Protein 4ACV (pdb70)

Nearest PDB structures (foldseek):
  4acv-assembly1_A  TM=1.008E+00  e=2.906E-24  Listeria monocytogenes 10403S
  4acv-assembly1_B  TM=9.984E-01  e=6.615E-21  Listeria monocytogenes 10403S
  4lml-assembly1_C  TM=4.638E-01  e=3.403E-01  Gloeobacter violaceus
  5nkj-assembly1_A  TM=3.886E-01  e=3.826E-01  Gloeobacter violaceus PCC 7421
  4ire-assembly1_C  TM=3.703E-01  e=4.057E-01  Gloeobacter violaceus PCC 7421

Solvent-accessible surface area: 12136 Å² total; per-residue (Å²): 90,5,14,4,0,2,69,0,1,48,14,0,67,74,18,0,56,89,87,12,68,48,121,0,43,1,16,32,22,99,96,24,148,137,61,46,14,7,0,40,3,55,39,1,56,29,96,174,33,3,75,0,59,1,0,4,5,22,12,23,98,71,141,44,142,78,17,38,97,90,5,18,66,18,0,94,144,15,15,154,18,48,105,27,33,144,40,92,28,29,96,88,47,61,97,90,72,114,79,82,40,90,117,1,41,25,8,40,18,3,1,14,0,16,4,21,54,141,137,189,74,56,13,63,93,101,133,0,7,66,11,1,91,62,19,0,43,141,91,13,69,48,123,2,43,29,95,71,60,115,98,41,104,58,70,48,16,4,1,46,41,91,56,58,94,134,55,100,29,170,119,26,143,17,13,55,2,58,1,0,5,6,22,12,22,106,125,86,41,42,80,19,6,41,79,7,4,67,22,0,35,141,16,14,147,26,45,173,63,39,57,48,88,32,23,50,1,28,31,82,0,43,3,36,107,74,82,119,10,24,16,3,37,8,5,1,8,0,1,5,28,56

Radius of gyration: 19.27 Å; Cα contacts (8 Å, |Δi|>4): 526; chains: 2; bounding box: 36×62×37 Å

Structure (mmCIF, N/CA/C/O backbone):
data_4ACV
#
_entry.id   4ACV
#
_cell.length_a   122.456
_cell.length_b   122.456
_cell.length_c   122.456
_cell.angle_alpha   90.00
_cell.angle_beta   90.00
_cell.angle_gamma   90.00
#
_symmetry.space_group_name_H-M   'I 2 3'
#
loop_
_entity.id
_entity.type
_entity.pdbx_description
1 polymer 'PROPHAGE LAMBDALM01, ANTIGEN B'
2 polymer 'PROPHAGE LAMBDALM01, ANTIGEN B'
3 water water
#
loop_
_atom_site.group_PDB
_atom_site.id
_atom_site.type_symbol
_atom_site.label_atom_id
_atom_site.label_alt_id
_atom_site.label_comp_id
_atom_site.label_asym_id
_atom_site.label_entity_id
_atom_site.label_seq_id
_atom_site.pdbx_PDB_ins_code
_atom_site.Cartn_x
_atom_site.Cartn_y
_atom_site.Cartn_z
_atom_site.occupancy
_atom_site.B_iso_or_equiv
_atom_site.auth_seq_id
_atom_site.auth_comp_id
_atom_site.auth_asym_id
_atom_site.auth_atom_id
_atom_site.pdbx_PDB_model_num
ATOM 1 N N . LYS A 1 2 ? 54.912 30.363 11.325 1.00 35.51 2 LYS A N 1
ATOM 2 C CA . LYS A 1 2 ? 55.139 30.923 12.651 1.00 39.22 2 LYS A CA 1
ATOM 3 C C . LYS A 1 2 ? 54.237 32.116 12.949 1.00 36.15 2 LYS A C 1
ATOM 4 O O . LYS A 1 2 ? 53.586 32.676 12.067 1.00 37.75 2 LYS A O 1
ATOM 6 N N . SER A 1 3 ? 54.220 32.501 14.213 1.00 24.22 3 SER A N 1
ATOM 7 C CA . SER A 1 3 ? 53.434 33.635 14.660 1.00 25.46 3 SER A CA 1
ATOM 8 C C . SER A 1 3 ? 54.323 34.845 14.879 1.00 23.95 3 SER A C 1
ATOM 9 O O . SER A 1 3 ? 55.392 34.736 15.479 1.00 25.98 3 SER A O 1
ATOM 12 N N . LEU A 1 4 ? 53.867 35.990 14.385 1.00 26.91 4 LEU A N 1
ATOM 13 C CA . LEU A 1 4 ? 54.578 37.259 14.505 1.00 27.38 4 LEU A CA 1
ATOM 14 C C . LEU A 1 4 ? 54.697 37.714 15.970 1.00 31.79 4 LEU A C 1
ATOM 15 O O . LEU A 1 4 ? 53.723 37.691 16.733 1.00 30.26 4 LEU A O 1
ATOM 20 N N . SER A 1 5 ? 55.906 38.096 16.365 1.00 32.56 5 SER A N 1
ATOM 21 C CA . SER A 1 5 ? 56.153 38.657 17.688 1.00 25.22 5 SER A CA 1
ATOM 22 C C . SER A 1 5 ? 55.365 39.963 17.881 1.00 23.72 5 SER A C 1
ATOM 23 O O . SER A 1 5 ? 55.289 40.789 16.979 1.00 26.55 5 SER A O 1
ATOM 26 N N . PHE A 1 6 ? 54.774 40.154 19.055 1.00 27.92 6 PHE A N 1
ATOM 27 C CA . PHE A 1 6 ? 54.018 41.378 19.326 1.00 28.09 6 PHE A CA 1
ATOM 28 C C . PHE A 1 6 ? 54.843 42.619 18.962 1.00 30.98 6 PHE A C 1
ATOM 29 O O . PHE A 1 6 ? 54.329 43.602 18.427 1.00 28.54 6 PHE A O 1
ATOM 37 N N . MET A 1 7 ? 56.136 42.555 19.242 1.00 31.13 7 MET A N 1
ATOM 38 C CA . MET A 1 7 ? 57.016 43.681 18.985 1.00 31.84 7 MET A CA 1
ATOM 39 C C . MET A 1 7 ? 57.074 44.036 17.498 1.00 30.00 7 MET A C 1
ATOM 40 O O . MET A 1 7 ? 57.111 45.204 17.124 1.00 22.32 7 MET A O 1
ATOM 45 N N . ARG A 1 8 ? 57.076 43.016 16.651 1.00 34.28 8 ARG A N 1
ATOM 46 C CA . ARG A 1 8 ? 56.989 43.228 15.218 1.00 33.74 8 ARG A CA 1
ATOM 47 C C . ARG A 1 8 ? 55.696 43.980 14.856 1.00 37.50 8 ARG A C 1
ATOM 48 O O . ARG A 1 8 ? 55.704 44.902 14.034 1.00 41.06 8 ARG A O 1
ATOM 56 N N . VAL A 1 9 ? 54.590 43.594 15.486 1.00 26.91 9 VAL A N 1
ATOM 57 C CA . VAL A 1 9 ? 53.319 44.281 15.287 1.00 25.28 9 VAL A CA 1
ATOM 58 C C . VAL A 1 9 ? 53.373 45.727 15.767 1.00 21.24 9 VAL A C 1
ATOM 59 O O . VAL A 1 9 ? 52.911 46.630 15.069 1.00 19.96 9 VAL A O 1
ATOM 63 N N . LEU A 1 10 ? 53.926 45.941 16.959 1.00 21.28 10 LEU A N 1
ATOM 64 C CA . LEU A 1 10 ? 54.159 47.296 17.462 1.00 24.93 10 LEU A CA 1
ATOM 65 C C . LEU A 1 10 ? 54.932 48.127 16.435 1.00 23.57 10 LEU A C 1
ATOM 66 O O . LEU A 1 10 ? 54.550 49.245 16.116 1.00 24.97 10 LEU A O 1
ATOM 71 N N . GLU A 1 11 ? 56.006 47.564 15.896 1.00 25.91 11 GLU A N 1
ATOM 72 C CA . GLU A 1 11 ? 56.852 48.287 14.952 1.00 30.60 11 GLU A CA 1
ATOM 73 C C . GLU A 1 11 ? 56.097 48.682 13.673 1.00 28.67 11 GLU A C 1
ATOM 74 O O . GLU A 1 11 ? 56.226 49.799 13.177 1.00 29.26 11 GLU A O 1
ATOM 80 N N . ALA A 1 12 ? 55.302 47.754 13.157 1.00 29.47 12 ALA A N 1
ATOM 81 C CA . ALA A 1 12 ? 54.482 47.992 11.978 1.00 24.63 12 ALA A CA 1
ATOM 82 C C . ALA A 1 12 ? 53.446 49.112 12.203 1.00 29.02 12 ALA A C 1
ATOM 83 O O . ALA A 1 12 ? 53.201 49.925 11.318 1.00 35.91 12 ALA A O 1
ATOM 85 N N . VAL A 1 13 ? 52.847 49.168 13.387 1.00 27.59 13 VAL A N 1
ATOM 86 C CA . VAL A 1 13 ? 51.919 50.255 13.693 1.00 26.58 13 VAL A CA 1
ATOM 87 C C . VAL A 1 13 ? 52.641 51.599 13.787 1.00 30.41 13 VAL A C 1
ATOM 88 O O . VAL A 1 13 ? 52.185 52.598 13.225 1.00 30.83 13 VAL A O 1
ATOM 92 N N . ARG A 1 14 ? 53.777 51.612 14.481 1.00 30.57 14 ARG A N 1
ATOM 93 C CA . ARG A 1 14 ? 54.587 52.820 14.616 1.00 28.84 14 ARG A CA 1
ATOM 94 C C . ARG A 1 14 ? 55.023 53.358 13.257 1.00 35.10 14 ARG A C 1
ATOM 95 O O . ARG A 1 14 ? 54.913 54.554 12.993 1.00 34.87 14 ARG A O 1
ATOM 103 N N . THR A 1 15 ? 55.511 52.463 12.402 1.00 39.73 15 THR A N 1
ATOM 104 C CA . THR A 1 15 ? 55.933 52.817 11.050 1.00 33.57 15 THR A CA 1
ATOM 105 C C . THR A 1 15 ? 54.771 53.364 10.227 1.00 35.47 15 THR A C 1
ATOM 106 O O . THR A 1 15 ? 54.926 54.352 9.506 1.00 38.49 15 THR A O 1
ATOM 110 N N . MET A 1 16 ? 53.607 52.727 10.340 1.00 31.31 16 MET A N 1
ATOM 111 C CA . MET A 1 16 ? 52.404 53.241 9.690 1.00 29.99 16 MET A CA 1
ATOM 112 C C . MET A 1 16 ? 52.035 54.640 10.200 1.00 35.61 16 MET A C 1
ATOM 113 O O . MET A 1 16 ? 51.765 55.545 9.412 1.00 39.68 16 MET A O 1
ATOM 118 N N . LEU A 1 17 ? 52.022 54.819 11.517 1.00 38.43 17 LEU A N 1
ATOM 119 C CA . LEU A 1 17 ? 51.657 56.114 12.076 1.00 37.71 17 LEU A CA 1
ATOM 120 C C . LEU A 1 17 ? 52.645 57.173 11.615 1.00 43.24 17 LEU A C 1
ATOM 121 O O . LEU A 1 17 ? 52.259 58.298 11.294 1.00 46.21 17 LEU A O 1
ATOM 126 N N . GLN A 1 18 ? 53.917 56.801 11.555 1.00 46.95 18 GLN A N 1
ATOM 127 C CA . GLN A 1 18 ? 54.954 57.754 11.192 1.00 52.00 18 GLN A CA 1
ATOM 128 C C . GLN A 1 18 ? 54.951 58.039 9.705 1.00 51.33 18 GLN A C 1
ATOM 129 O O . GLN A 1 18 ? 55.024 59.191 9.294 1.00 53.43 18 GLN A O 1
ATOM 135 N N . GLU A 1 19 ? 54.838 56.999 8.894 1.00 42.21 19 GLU A N 1
ATOM 136 C CA . GLU A 1 19 ? 54.943 57.189 7.454 1.00 40.33 19 GLU A CA 1
ATOM 137 C C . GLU A 1 19 ? 53.631 57.616 6.812 1.00 46.66 19 GLU A C 1
ATOM 138 O O . GLU A 1 19 ? 53.630 58.252 5.762 1.00 56.61 19 GLU A O 1
ATOM 140 N N . LYS A 1 20 ? 52.511 57.279 7.436 1.00 54.05 20 LYS A N 1
ATOM 141 C CA . LYS A 1 20 ? 51.221 57.552 6.822 1.00 51.44 20 LYS A CA 1
ATOM 142 C C . LYS A 1 20 ? 50.571 58.755 7.475 1.00 57.12 20 LYS A C 1
ATOM 143 O O . LYS A 1 20 ? 49.788 59.459 6.847 1.00 66.44 20 LYS A O 1
ATOM 146 N N . GLY A 1 21 ? 50.905 58.999 8.736 1.00 59.39 21 GLY A N 1
ATOM 147 C CA . GLY A 1 21 ? 50.286 60.077 9.484 1.00 55.75 21 GLY A CA 1
ATOM 148 C C . GLY A 1 21 ? 51.250 61.175 9.887 1.00 56.25 21 GLY A C 1
ATOM 149 O O . GLY A 1 21 ? 50.838 62.215 10.401 1.00 62.90 21 GLY A O 1
ATOM 150 N N . GLY A 1 22 ? 52.538 60.942 9.655 1.00 45.59 22 GLY A N 1
ATOM 151 C CA . GLY A 1 22 ? 53.571 61.880 10.055 1.00 42.81 22 GLY A CA 1
ATOM 152 C C . GLY A 1 22 ? 53.711 62.043 11.560 1.00 49.73 22 GLY A C 1
ATOM 153 O O . GLY A 1 22 ? 54.293 63.021 12.033 1.00 53.25 22 GLY A O 1
ATOM 154 N N . LEU A 1 23 ? 53.181 61.085 12.317 1.00 49.10 23 LEU A N 1
ATOM 155 C CA . LEU A 1 23 ? 53.221 61.149 13.776 1.00 49.74 23 LEU A CA 1
ATOM 156 C C . LEU A 1 23 ? 54.455 60.457 14.345 1.00 52.71 23 LEU A C 1
ATOM 157 O O . LEU A 1 23 ? 54.993 59.529 13.749 1.00 45.61 23 LEU A O 1
ATOM 162 N N . ASP A 1 24 ? 54.878 60.910 15.519 1.00 62.89 24 ASP A N 1
ATOM 163 C CA . ASP A 1 24 ? 56.057 60.374 16.180 1.00 59.96 24 ASP A CA 1
ATOM 164 C C . ASP A 1 24 ? 55.622 59.543 17.380 1.00 51.30 24 ASP A C 1
ATOM 165 O O . ASP A 1 24 ? 55.364 60.090 18.456 1.00 55.23 24 ASP A O 1
ATOM 170 N N . VAL A 1 25 ? 55.533 58.228 17.194 1.00 37.15 25 VAL A N 1
ATOM 171 C CA . VAL A 1 25 ? 54.954 57.353 18.214 1.00 33.76 25 VAL A CA 1
ATOM 172 C C . VAL A 1 25 ? 55.997 56.387 18.753 1.00 34.65 25 VAL A C 1
ATOM 173 O O . VAL A 1 25 ? 56.779 55.823 17.996 1.00 42.23 25 VAL A O 1
ATOM 177 N N . SER A 1 26 ? 56.009 56.214 20.069 1.00 27.82 26 SER A N 1
ATOM 178 C CA . SER A 1 26 ? 56.953 55.316 20.723 1.00 29.24 26 SER A CA 1
ATOM 179 C C . SER A 1 26 ? 56.255 53.992 21.026 1.00 27.82 26 SER A C 1
ATOM 180 O O . SER A 1 26 ? 55.071 53.974 21.362 1.00 28.08 26 SER A O 1
ATOM 183 N N . ILE A 1 27 ? 56.974 52.882 20.903 1.00 23.48 27 ILE A N 1
ATOM 184 C CA . ILE A 1 27 ? 56.360 51.569 21.117 1.00 25.87 27 ILE A CA 1
ATOM 185 C C . ILE A 1 27 ? 56.592 51.034 22.535 1.00 24.41 27 ILE A C 1
ATOM 186 O O . ILE A 1 27 ? 56.205 49.914 22.857 1.00 26.11 27 ILE A O 1
ATOM 191 N N . VAL A 1 28 ? 57.223 51.851 23.371 1.00 24.46 28 VAL A N 1
ATOM 192 C CA . VAL A 1 28 ? 57.523 51.484 24.746 1.00 24.95 28 VAL A CA 1
ATOM 193 C C . VAL A 1 28 ? 56.585 52.197 25.728 1.00 28.97 28 VAL A C 1
ATOM 194 O O . VAL A 1 28 ? 56.482 53.419 25.750 1.00 36.10 28 VAL A O 1
ATOM 198 N N . MET A 1 29 ? 55.892 51.412 26.531 1.00 27.13 29 MET A N 1
ATOM 199 C CA . MET A 1 29 ? 55.010 51.940 27.540 1.00 24.29 29 MET A CA 1
ATOM 200 C C . MET A 1 29 ? 55.826 52.494 28.710 1.00 34.29 29 MET A C 1
ATOM 201 O O . MET A 1 29 ? 56.771 51.858 29.180 1.00 33.62 29 MET A O 1
ATOM 206 N N . ARG A 1 30 ? 55.461 53.688 29.164 1.00 38.07 30 ARG A N 1
ATOM 207 C CA . ARG A 1 30 ? 56.091 54.305 30.326 1.00 41.65 30 ARG A CA 1
ATOM 208 C C . ARG A 1 30 ? 54.985 54.740 31.276 1.00 39.52 30 ARG A C 1
ATOM 209 O O . ARG A 1 30 ? 53.915 55.153 30.836 1.00 35.67 30 ARG A O 1
ATOM 211 N N . ASN A 1 31 ? 55.234 54.622 32.575 1.00 52.64 31 ASN A N 1
ATOM 212 C CA . ASN A 1 31 ? 54.235 54.967 33.579 1.00 59.95 31 ASN A CA 1
ATOM 213 C C . ASN A 1 31 ? 54.126 56.473 33.793 1.00 61.59 31 ASN A C 1
ATOM 214 O O . ASN A 1 31 ? 53.057 57.051 33.609 1.00 68.08 31 ASN A O 1
ATOM 216 N N . GLN A 1 32 ? 55.234 57.099 34.181 1.00 52.61 32 GLN A N 1
ATOM 217 C CA . GLN A 1 32 ? 55.263 58.541 34.431 1.00 51.89 32 GLN A CA 1
ATOM 218 C C . GLN A 1 32 ? 55.466 59.303 33.130 1.00 59.05 32 GLN A C 1
ATOM 219 O O . GLN A 1 32 ? 56.453 59.090 32.430 1.00 69.97 32 GLN A O 1
ATOM 221 N N . VAL A 1 33 ? 54.530 60.188 32.805 1.00 47.52 33 VAL A N 1
ATOM 222 C CA . VAL A 1 33 ? 54.617 60.991 31.587 1.00 45.60 33 VAL A CA 1
ATOM 223 C C . VAL A 1 33 ? 54.433 62.471 31.921 1.00 48.64 33 VAL A C 1
ATOM 224 O O . VAL A 1 33 ? 53.501 62.839 32.647 1.00 48.63 33 VAL A O 1
ATOM 228 N N . GLU A 1 34 ? 55.314 63.317 31.389 1.00 52.24 34 GLU A N 1
ATOM 229 C CA . GLU A 1 34 ? 55.325 64.734 31.755 1.00 60.37 34 GLU A CA 1
ATOM 230 C C . GLU A 1 34 ? 55.104 65.703 30.595 1.00 59.06 34 GLU A C 1
ATOM 231 O O . GLU A 1 34 ? 54.604 66.811 30.786 1.00 60.58 34 GLU A O 1
ATOM 237 N N . MET A 1 35 ? 55.489 65.291 29.397 1.00 51.14 35 MET A N 1
ATOM 238 C CA . MET A 1 35 ? 55.310 66.136 28.225 1.00 46.23 35 MET A CA 1
ATOM 239 C C . MET A 1 35 ? 54.415 65.420 27.221 1.00 36.82 35 MET A C 1
ATOM 240 O O . MET A 1 35 ? 54.310 64.188 27.252 1.00 31.56 35 MET A O 1
ATOM 245 N N . PRO A 1 36 ? 53.743 66.184 26.341 1.00 37.54 36 PRO A N 1
ATOM 246 C CA . PRO A 1 36 ? 52.944 65.541 25.297 1.00 42.63 36 PRO A CA 1
ATOM 247 C C . PRO A 1 36 ? 53.683 64.391 24.598 1.00 44.65 36 PRO A C 1
ATOM 248 O O . PRO A 1 36 ? 54.894 64.450 24.395 1.00 43.79 36 PRO A O 1
ATOM 252 N N . THR A 1 37 ? 52.938 63.344 24.258 1.00 43.62 37 THR A N 1
ATOM 253 C CA . THR A 1 37 ? 53.513 62.159 23.649 1.00 44.97 37 THR A CA 1
ATOM 254 C C . THR A 1 37 ? 52.442 61.144 23.238 1.00 42.65 37 THR A C 1
ATOM 255 O O . THR A 1 37 ? 51.303 61.166 23.714 1.00 39.82 37 THR A O 1
ATOM 259 N N . THR A 1 38 ? 52.834 60.256 22.336 1.00 38.65 38 THR A N 1
ATOM 260 C CA . THR A 1 38 ? 51.996 59.152 21.915 1.00 35.81 38 THR A CA 1
ATOM 261 C C . THR A 1 38 ? 52.810 57.856 22.007 1.00 38.22 38 THR A C 1
ATOM 262 O O . THR A 1 38 ? 53.880 57.727 21.392 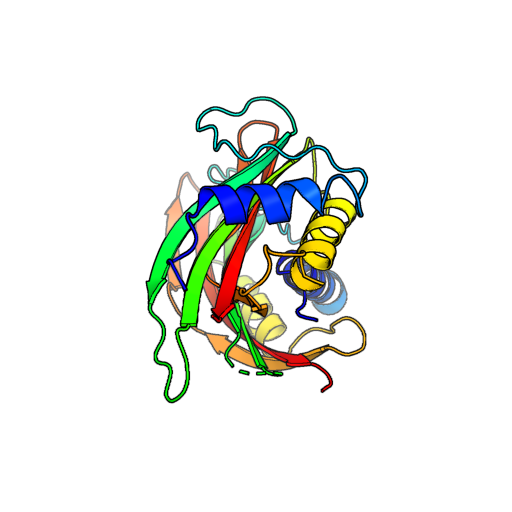1.00 37.16 38 THR A O 1
ATOM 266 N N . MET A 1 39 ? 52.315 56.921 22.810 1.00 32.51 39 MET A N 1
ATOM 267 C CA . MET A 1 39 ? 52.948 55.621 22.962 1.00 31.05 39 MET A CA 1
ATOM 268 C C . MET A 1 39 ? 51.942 54.528 22.654 1.00 31.45 39 MET A C 1
ATOM 269 O O . MET A 1 39 ? 50.736 54.697 22.852 1.00 28.44 39 MET A O 1
ATOM 274 N N . ILE A 1 40 ? 52.458 53.402 22.180 1.00 27.83 40 ILE A N 1
ATOM 275 C CA . ILE A 1 40 ? 51.656 52.218 22.005 1.00 31.24 40 ILE A CA 1
ATOM 276 C C . ILE A 1 40 ? 51.935 51.249 23.152 1.00 27.73 40 ILE A C 1
ATOM 277 O O . ILE A 1 40 ? 53.088 50.997 23.505 1.00 26.69 40 ILE A O 1
ATOM 282 N N . GLU A 1 41 ? 50.877 50.719 23.747 1.00 25.26 41 GLU A N 1
ATOM 283 C CA . GLU A 1 41 ? 51.052 49.742 24.802 1.00 22.13 41 GLU A CA 1
ATOM 284 C C . GLU A 1 41 ? 50.462 48.392 24.414 1.00 25.50 41 GLU A C 1
ATOM 285 O O . GLU A 1 41 ? 49.244 48.235 24.315 1.00 28.40 41 GLU A O 1
ATOM 291 N N . MET A 1 42 ? 51.331 47.417 24.191 1.00 19.09 42 MET A N 1
ATOM 292 C CA . MET A 1 42 ? 50.873 46.082 23.853 1.00 19.61 42 MET A CA 1
ATOM 293 C C . MET A 1 42 ? 50.277 45.492 25.123 1.00 21.36 42 MET A C 1
ATOM 294 O O . MET A 1 42 ? 50.765 45.748 26.224 1.00 24.18 42 MET A O 1
ATOM 299 N N . ILE A 1 43 ? 49.200 44.733 24.977 1.00 23.11 43 ILE A N 1
ATOM 300 C CA . ILE A 1 43 ? 48.510 44.185 26.140 1.00 21.01 43 ILE A CA 1
ATOM 301 C C . ILE A 1 43 ? 48.536 42.647 26.165 1.00 26.53 43 ILE A C 1
ATOM 302 O O . ILE A 1 43 ? 49.053 42.043 27.108 1.00 31.67 43 ILE A O 1
ATOM 307 N N . ASP A 1 44 ? 47.976 42.018 25.135 1.00 14.50 44 ASP A N 1
ATOM 308 C CA . ASP A 1 44 ? 47.996 40.560 25.055 1.00 16.11 44 ASP A CA 1
ATOM 309 C C . ASP A 1 44 ? 47.791 40.008 23.641 1.00 20.56 44 ASP A C 1
ATOM 310 O O . ASP A 1 44 ? 47.544 40.752 22.694 1.00 24.41 44 ASP A O 1
ATOM 315 N N . GLN A 1 45 ? 47.917 38.693 23.512 1.00 25.71 45 GLN A N 1
ATOM 316 C CA . GLN A 1 45 ? 47.885 38.035 22.218 1.00 22.00 45 GLN A CA 1
ATOM 317 C C . GLN A 1 45 ? 47.260 36.663 22.395 1.00 21.73 45 GLN A C 1
ATOM 318 O O . GLN A 1 45 ? 47.464 36.012 23.411 1.00 25.40 45 GLN A O 1
ATOM 324 N N . GLU A 1 46 ? 46.490 36.232 21.404 1.00 19.91 46 GLU A N 1
ATOM 325 C CA . GLU A 1 46 ? 45.846 34.926 21.451 1.00 25.01 46 GLU A CA 1
ATOM 326 C C . GLU A 1 46 ? 45.754 34.336 20.049 1.00 29.62 46 GLU A C 1
ATOM 327 O O . GLU A 1 46 ? 45.269 34.984 19.132 1.00 32.77 46 GLU A O 1
ATOM 330 N N . GLU A 1 47 ? 46.246 33.114 19.884 1.00 34.98 47 GLU A N 1
ATOM 331 C CA . GLU A 1 47 ? 46.157 32.411 18.605 1.00 40.47 47 GLU A CA 1
ATOM 332 C C . GLU A 1 47 ? 44.863 31.620 18.572 1.00 44.18 47 GLU A C 1
ATOM 333 O O . GLU A 1 47 ? 44.657 30.730 19.392 1.00 49.42 47 GLU A O 1
ATOM 339 N N . GLU A 1 48 ? 43.994 31.965 17.625 1.00 59.13 48 GLU A N 1
ATOM 340 C CA . GLU A 1 48 ? 42.646 31.417 17.555 1.00 63.33 48 GLU A CA 1
ATOM 341 C C . GLU A 1 48 ? 42.628 30.104 16.776 1.00 61.60 48 GLU A C 1
ATOM 342 O O . GLU A 1 48 ? 43.516 29.838 15.966 1.00 60.61 48 GLU A O 1
ATOM 344 N N . TRP A 1 54 ? 45.864 29.458 11.869 1.00 40.04 54 TRP A N 1
ATOM 345 C CA . TRP A 1 54 ? 46.442 30.502 11.019 1.00 44.10 54 TRP A CA 1
ATOM 346 C C . TRP A 1 54 ? 45.931 31.910 11.362 1.00 41.72 54 TRP A C 1
ATOM 347 O O . TRP A 1 54 ? 46.273 32.880 10.685 1.00 42.18 54 TRP A O 1
ATOM 358 N N . LYS A 1 55 ? 45.115 32.019 12.408 1.00 41.72 55 LYS A N 1
ATOM 359 C CA . LYS A 1 55 ? 44.500 33.296 12.770 1.00 40.83 55 LYS A CA 1
ATOM 360 C C . LYS A 1 55 ? 44.869 33.726 14.190 1.00 47.05 55 LYS A C 1
ATOM 361 O O . LYS A 1 55 ? 44.880 32.903 15.106 1.00 48.94 55 LYS A O 1
ATOM 363 N N . GLU A 1 56 ? 45.173 35.013 14.366 1.00 42.49 56 GLU A N 1
ATOM 364 C CA . GLU A 1 56 ? 45.602 35.535 15.664 1.00 38.26 56 GLU A CA 1
ATOM 365 C C . GLU A 1 56 ? 45.041 36.913 16.002 1.00 30.05 56 GLU A C 1
ATOM 366 O O . GLU A 1 56 ? 44.775 37.730 15.122 1.00 25.63 56 GLU A O 1
ATOM 372 N N . LYS A 1 57 ? 44.927 37.175 17.298 1.00 21.08 57 LYS A N 1
ATOM 373 C CA . LYS A 1 57 ? 44.459 38.458 17.789 1.00 23.72 57 LYS A CA 1
ATOM 374 C C . LYS A 1 57 ? 45.511 39.100 18.679 1.00 22.70 57 LYS A C 1
ATOM 375 O O . LYS A 1 57 ? 46.075 38.455 19.569 1.00 28.54 57 LYS A O 1
ATOM 381 N N . TYR A 1 58 ? 45.805 40.364 18.396 1.00 16.40 58 TYR A N 1
ATOM 382 C CA . TYR A 1 58 ? 46.682 41.155 19.245 1.00 21.99 58 TYR A CA 1
ATOM 383 C C . TYR A 1 58 ? 45.858 42.294 19.789 1.00 20.99 58 TYR A C 1
ATOM 384 O O . TYR A 1 58 ? 45.052 42.881 19.067 1.00 23.22 58 TYR A O 1
ATOM 393 N N . ARG A 1 59 ? 46.055 42.599 21.063 1.00 17.24 59 ARG A N 1
ATOM 394 C CA . ARG A 1 59 ? 45.395 43.744 21.669 1.00 21.92 59 ARG A CA 1
ATOM 395 C C . ARG A 1 59 ? 46.418 44.718 22.215 1.00 22.23 59 ARG A C 1
ATOM 396 O O . ARG A 1 59 ? 47.359 44.329 22.896 1.00 22.10 59 ARG A O 1
ATOM 404 N N . PHE A 1 60 ? 46.217 45.991 21.903 1.00 17.55 60 PHE A N 1
ATOM 405 C CA . PHE A 1 60 ? 47.119 47.039 22.339 1.00 17.54 60 PHE A CA 1
ATOM 406 C C . PHE A 1 60 ? 46.338 48.336 22.490 1.00 21.59 60 PHE A C 1
ATOM 407 O O . PHE A 1 60 ? 45.262 48.516 21.908 1.00 23.51 60 PHE A O 1
ATOM 415 N N . ALA A 1 61 ? 46.882 49.249 23.271 1.00 20.60 61 ALA A N 1
ATOM 416 C CA . ALA A 1 61 ? 46.237 50.537 23.436 1.00 24.68 61 ALA A CA 1
ATOM 417 C C . ALA A 1 61 ? 47.143 51.654 22.934 1.00 28.45 61 ALA A C 1
ATOM 418 O O . ALA A 1 61 ? 48.367 51.557 22.994 1.00 24.27 61 ALA A O 1
ATOM 420 N N . ILE A 1 62 ? 46.526 52.706 22.419 1.00 25.16 62 ILE A N 1
ATOM 421 C CA . ILE A 1 62 ? 47.254 53.906 22.085 1.00 28.78 62 ILE A CA 1
ATOM 422 C C . ILE A 1 62 ? 47.063 54.929 23.201 1.00 30.69 62 ILE A C 1
ATOM 423 O O . ILE A 1 62 ? 45.937 55.253 23.580 1.00 33.25 62 ILE A O 1
ATOM 428 N N . HIS A 1 63 ? 48.170 55.432 23.730 1.00 28.74 63 HIS A N 1
ATOM 429 C CA . HIS A 1 63 ? 48.117 56.502 24.710 1.00 26.31 63 HIS A CA 1
ATOM 430 C C . HIS A 1 63 ? 48.542 57.825 24.080 1.00 31.09 63 HIS A C 1
ATOM 431 O O . HIS A 1 63 ? 49.637 57.952 23.550 1.00 36.63 63 HIS A O 1
ATOM 438 N N . HIS A 1 64 ? 47.660 58.810 24.157 1.00 33.58 64 HIS A N 1
ATOM 439 C CA . HIS A 1 64 ? 47.876 60.106 23.542 1.00 34.35 64 HIS A CA 1
ATOM 440 C C . HIS A 1 64 ? 47.776 61.145 24.653 1.00 34.64 64 HIS A C 1
ATOM 441 O O . HIS A 1 64 ? 46.704 61.377 25.197 1.00 35.89 64 HIS A O 1
ATOM 448 N N . TYR A 1 65 ? 48.912 61.725 25.024 1.00 29.45 65 TYR A N 1
ATOM 449 C CA . TYR A 1 65 ? 4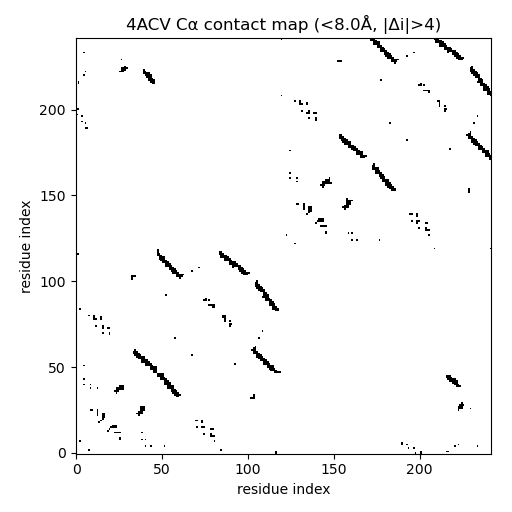8.948 62.761 26.047 1.00 33.64 65 TYR A CA 1
ATOM 450 C C . TYR A 1 65 ? 49.041 64.130 25.375 1.00 41.23 65 TYR A C 1
ATOM 451 O O . TYR A 1 65 ? 49.873 64.345 24.494 1.00 45.63 65 TYR A O 1
ATOM 460 N N . THR A 1 66 ? 48.186 65.058 25.782 1.00 37.44 66 THR A N 1
ATOM 461 C CA . THR A 1 66 ? 48.255 66.410 25.242 1.00 39.01 66 THR A CA 1
ATOM 462 C C . THR A 1 66 ? 47.912 67.393 26.332 1.00 43.20 66 THR A C 1
ATOM 463 O O . THR A 1 66 ? 47.269 67.033 27.308 1.00 42.45 66 THR A O 1
ATOM 467 N N . ASN A 1 67 ? 48.34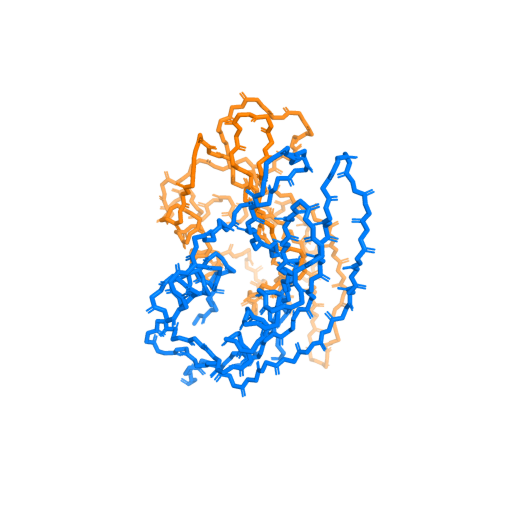2 68.639 26.169 1.00 48.20 67 ASN A N 1
ATOM 468 C CA . ASN A 1 67 ? 48.032 69.654 27.157 1.00 47.59 67 ASN A CA 1
ATOM 469 C C . ASN A 1 67 ? 46.555 70.050 27.148 1.00 51.30 67 ASN A C 1
ATOM 470 O O . ASN A 1 67 ? 45.980 70.369 28.187 1.00 41.49 67 ASN A O 1
ATOM 475 N N . GLU A 1 68 ? 45.938 70.006 25.974 1.00 62.36 68 GLU A N 1
ATOM 476 C CA . GLU A 1 68 ? 44.501 70.227 25.870 1.00 59.23 68 GLU A CA 1
ATOM 477 C C . GLU A 1 68 ? 43.819 69.036 25.180 1.00 51.06 68 GLU A C 1
ATOM 478 O O . GLU A 1 68 ? 44.475 68.230 24.522 1.00 49.94 68 GLU A O 1
ATOM 480 N N . GLN A 1 69 ? 42.506 68.926 25.337 1.00 42.22 69 GLN A N 1
ATOM 481 C CA . GLN A 1 69 ? 41.745 67.880 24.657 1.00 45.15 69 GLN A CA 1
ATOM 482 C C . GLN A 1 69 ? 42.040 67.867 23.157 1.00 48.42 69 GLN A C 1
ATOM 483 O O . GLN A 1 69 ? 41.889 68.889 22.483 1.00 54.01 69 GLN A O 1
ATOM 489 N N . ASP A 1 70 ? 42.453 66.713 22.637 1.00 35.99 70 ASP A N 1
ATOM 490 C CA . ASP A 1 70 ? 42.843 66.610 21.234 1.00 37.93 70 ASP A CA 1
ATOM 491 C C . ASP A 1 70 ? 42.010 65.595 20.429 1.00 42.54 70 ASP A C 1
ATOM 492 O O . ASP A 1 70 ? 42.514 64.550 20.015 1.00 43.52 70 ASP A O 1
ATOM 497 N N . LEU A 1 71 ? 40.742 65.923 20.197 1.00 43.23 71 LEU A N 1
ATOM 498 C CA . LEU A 1 71 ? 39.826 65.046 19.467 1.00 45.01 71 LEU A CA 1
ATOM 499 C C . LEU A 1 71 ? 40.346 64.784 18.068 1.00 51.89 71 LEU A C 1
ATOM 500 O O . LEU A 1 71 ? 40.296 63.659 17.573 1.00 54.65 71 LEU A O 1
ATOM 505 N N . ALA A 1 72 ? 40.850 65.837 17.436 1.00 54.81 72 ALA A N 1
ATOM 506 C CA . ALA A 1 72 ? 41.377 65.736 16.084 1.00 54.94 72 ALA A CA 1
ATOM 507 C C . ALA A 1 72 ? 42.534 64.746 16.014 1.00 50.09 72 ALA A C 1
ATOM 508 O O . ALA A 1 72 ? 42.551 63.863 15.160 1.00 60.20 72 ALA A O 1
ATOM 510 N N . GLY A 1 73 ? 43.495 64.893 16.920 1.00 33.11 73 GLY A N 1
ATOM 511 C CA . GLY A 1 73 ? 44.687 64.059 16.907 1.00 37.03 73 GLY A CA 1
ATOM 512 C C . GLY A 1 73 ? 44.388 62.617 17.263 1.00 38.85 73 GLY A C 1
ATOM 513 O O . GLY A 1 73 ? 44.855 61.692 16.588 1.00 31.57 73 GLY A O 1
ATOM 514 N N . VAL A 1 74 ? 43.600 62.445 18.327 1.00 41.73 74 VAL A N 1
ATOM 515 C CA . VAL A 1 74 ? 43.168 61.137 18.806 1.00 38.98 74 VAL A CA 1
ATOM 516 C C . VAL A 1 74 ? 42.450 60.403 17.694 1.00 43.37 74 VAL A C 1
ATOM 517 O O . VAL A 1 74 ? 42.684 59.218 17.465 1.00 50.54 74 VAL A O 1
ATOM 521 N N . GLU A 1 75 ? 41.595 61.123 16.981 1.00 40.14 75 GLU A N 1
ATOM 522 C CA . GLU A 1 75 ? 40.786 60.498 15.950 1.00 38.26 75 GLU A CA 1
ATOM 523 C C . GLU A 1 75 ? 41.551 60.259 14.646 1.00 41.00 75 GLU A C 1
ATOM 524 O O . GLU A 1 75 ? 41.282 59.286 13.941 1.00 42.17 75 GLU A O 1
ATOM 530 N N . MET A 1 76 ? 42.495 61.140 14.319 1.00 41.68 76 MET A N 1
ATOM 531 C CA . MET A 1 76 ? 43.408 60.864 13.211 1.00 39.62 76 MET A CA 1
ATOM 532 C C . MET A 1 76 ? 44.028 59.491 13.456 1.00 39.16 76 MET A C 1
ATOM 533 O O . MET A 1 76 ? 43.932 58.591 12.620 1.00 39.26 76 MET A O 1
ATOM 538 N N . ILE A 1 77 ? 44.641 59.339 14.626 1.00 37.77 77 ILE A N 1
ATOM 539 C CA . ILE A 1 77 ? 45.256 58.082 15.028 1.00 38.36 77 ILE A CA 1
ATOM 540 C C . ILE A 1 77 ? 44.259 56.927 14.953 1.00 38.85 77 ILE A C 1
ATOM 541 O O . ILE A 1 77 ? 44.552 55.870 14.395 1.00 39.20 77 ILE A O 1
ATOM 546 N N . ASP A 1 78 ? 43.079 57.142 15.523 1.00 35.55 78 ASP A N 1
ATOM 547 C CA . ASP A 1 78 ? 42.055 56.111 15.558 1.00 30.81 78 ASP A CA 1
ATOM 548 C C . ASP A 1 78 ? 41.739 55.669 14.142 1.00 33.42 78 ASP A C 1
ATOM 549 O O . ASP A 1 78 ? 41.644 54.474 13.855 1.00 38.04 78 ASP A O 1
ATOM 554 N N . THR A 1 79 ? 41.584 56.648 13.259 1.00 29.70 79 THR A N 1
ATOM 555 C CA . THR A 1 79 ? 41.250 56.389 11.864 1.00 32.28 79 THR A CA 1
ATOM 556 C C . THR A 1 79 ? 42.409 55.756 11.104 1.00 36.00 79 THR A C 1
ATOM 557 O O . THR A 1 79 ? 42.218 54.835 10.312 1.00 37.20 79 THR A O 1
ATOM 561 N N . LEU A 1 80 ? 43.614 56.251 11.346 1.00 36.99 80 LEU A N 1
ATOM 562 C CA . LEU A 1 80 ? 44.787 55.671 10.713 1.00 39.06 80 LEU A CA 1
ATOM 563 C C . LEU A 1 80 ? 44.865 54.179 11.024 1.00 34.40 80 LEU A C 1
ATOM 564 O O . LEU A 1 80 ? 44.994 53.353 10.128 1.00 31.70 80 LEU A O 1
ATOM 569 N N . ILE A 1 81 ? 44.744 53.840 12.300 1.00 29.21 81 ILE A N 1
ATOM 570 C CA . ILE A 1 81 ? 44.869 52.459 12.719 1.00 33.28 81 ILE A CA 1
ATOM 571 C C . ILE A 1 81 ? 43.781 51.576 12.094 1.00 34.74 81 ILE A C 1
ATOM 572 O O . ILE A 1 81 ? 44.066 50.484 11.596 1.00 36.51 81 ILE A O 1
ATOM 577 N N . GLN A 1 82 ? 42.547 52.069 12.097 1.00 31.43 82 GLN A N 1
ATOM 578 C CA . GLN A 1 82 ? 41.422 51.379 11.466 1.00 37.20 82 GLN A CA 1
ATOM 579 C C . GLN A 1 82 ? 41.579 51.128 9.955 1.00 40.97 82 GLN A C 1
ATOM 580 O O . GLN A 1 82 ? 41.011 50.176 9.418 1.00 41.91 82 GLN A O 1
ATOM 586 N N . MET A 1 83 ? 42.321 51.995 9.270 1.00 31.66 83 MET A N 1
ATOM 587 C CA . MET A 1 83 ? 42.614 51.792 7.858 1.00 33.43 83 MET A CA 1
ATOM 588 C C . MET A 1 83 ? 43.637 50.679 7.610 1.00 32.43 83 MET A C 1
ATOM 589 O O . MET A 1 83 ? 43.713 50.142 6.512 1.00 28.78 83 MET A O 1
ATOM 594 N N . GLY A 1 84 ? 44.417 50.342 8.634 1.00 28.96 84 GLY A N 1
ATOM 595 C CA . GLY A 1 84 ? 45.350 49.244 8.546 1.00 27.37 84 GLY A CA 1
ATOM 596 C C . GLY A 1 84 ? 46.805 49.665 8.560 1.00 35.67 84 GLY A C 1
ATOM 597 O O . GLY A 1 84 ? 47.136 50.842 8.678 1.00 45.53 84 GLY A O 1
ATOM 598 N N . PHE A 1 85 ? 47.676 48.669 8.449 1.00 33.19 85 PHE A N 1
ATOM 599 C CA . PHE A 1 85 ? 49.119 48.856 8.433 1.00 33.31 85 PHE A CA 1
ATOM 600 C C . PHE A 1 85 ? 49.717 47.621 7.790 1.00 35.90 85 PHE A C 1
ATOM 601 O O . PHE A 1 85 ? 49.155 46.527 7.890 1.00 30.43 85 PHE A O 1
ATOM 609 N N . ILE A 1 86 ? 50.843 47.812 7.112 1.00 38.99 86 ILE A N 1
ATOM 610 C CA . ILE A 1 86 ? 51.537 46.736 6.423 1.00 34.83 86 ILE A CA 1
ATOM 611 C C . ILE A 1 86 ? 52.279 45.833 7.399 1.00 29.87 86 ILE A C 1
ATOM 612 O O . ILE A 1 86 ? 52.795 46.288 8.420 1.00 26.96 86 ILE A O 1
ATOM 617 N N . LEU A 1 87 ? 52.341 44.550 7.059 1.00 32.46 87 LEU A N 1
ATOM 618 C CA . LEU A 1 87 ? 53.052 43.565 7.859 1.00 32.83 87 LEU A CA 1
ATOM 619 C C . LEU A 1 87 ? 54.104 42.825 7.033 1.00 27.72 87 LEU A C 1
ATOM 620 O O . LEU A 1 87 ? 54.032 42.803 5.811 1.00 31.96 87 LEU A O 1
ATOM 625 N N . PRO A 1 88 ? 55.084 42.201 7.702 1.00 27.19 88 PRO A N 1
ATOM 626 C CA . PRO A 1 88 ? 56.101 41.427 6.979 1.00 28.42 88 PRO A CA 1
ATOM 627 C C . PRO A 1 88 ? 55.464 40.343 6.104 1.00 38.52 88 PRO A C 1
ATOM 628 O O . PRO A 1 88 ? 54.385 39.839 6.424 1.00 40.33 88 PRO A O 1
ATOM 632 N N . GLU A 1 89 ? 56.126 39.997 5.007 1.00 39.26 89 GLU A N 1
ATOM 633 C CA . GLU A 1 89 ? 55.615 38.995 4.086 1.00 40.60 89 GLU A CA 1
ATOM 634 C C . GLU A 1 89 ? 55.115 37.750 4.817 1.00 38.19 89 GLU A C 1
ATOM 635 O O . GLU A 1 89 ? 55.784 37.223 5.704 1.00 35.60 89 GLU A O 1
ATOM 637 N N . GLY A 1 90 ? 53.930 37.288 4.431 1.00 38.00 90 GLY A N 1
ATOM 638 C CA . GLY A 1 90 ? 53.354 36.074 4.980 1.00 31.78 90 GLY A CA 1
ATOM 639 C C . GLY A 1 90 ? 52.321 36.347 6.055 1.00 30.04 90 GLY A C 1
ATOM 640 O O . GLY A 1 90 ? 51.665 35.426 6.536 1.00 31.74 90 GLY A O 1
ATOM 641 N N . TYR A 1 91 ? 52.188 37.613 6.434 1.00 28.98 91 TYR A N 1
ATOM 642 C CA . TYR A 1 91 ? 51.268 38.014 7.493 1.00 27.34 91 TYR A CA 1
ATOM 643 C C . TYR A 1 91 ? 50.352 39.114 6.985 1.00 27.45 91 TYR A C 1
ATOM 644 O O . TYR A 1 91 ? 50.818 40.101 6.431 1.00 32.92 91 TYR A O 1
ATOM 653 N N . LYS A 1 92 ? 49.048 38.947 7.175 1.00 33.38 92 LYS A N 1
ATOM 654 C CA . LYS A 1 92 ? 48.086 39.952 6.727 1.00 31.80 92 LYS A CA 1
ATOM 655 C C . LYS A 1 92 ? 47.107 40.395 7.811 1.00 31.07 92 LYS A C 1
ATOM 656 O O . LYS A 1 92 ? 46.484 39.576 8.489 1.00 26.78 92 LYS A O 1
ATOM 662 N N . LEU A 1 93 ? 46.975 41.707 7.966 1.00 33.56 93 LEU A N 1
ATOM 663 C CA . LEU A 1 93 ? 45.977 42.260 8.864 1.00 34.30 93 LEU A CA 1
ATOM 664 C C . LEU A 1 93 ? 44.599 42.052 8.239 1.00 34.52 93 LEU A C 1
ATOM 665 O O . LEU A 1 93 ? 44.337 42.468 7.107 1.00 29.59 93 LEU A O 1
ATOM 670 N N . VAL A 1 94 ? 43.725 41.388 8.980 1.00 29.57 94 VAL A N 1
ATOM 671 C CA . VAL A 1 94 ? 42.420 41.002 8.468 1.00 31.60 94 VAL A CA 1
ATOM 672 C C . VAL A 1 94 ? 41.293 41.842 9.080 1.00 33.62 94 VAL A C 1
ATOM 673 O O . VAL A 1 94 ? 40.269 42.078 8.441 1.00 30.41 94 VAL A O 1
ATOM 677 N N . ALA A 1 95 ? 41.482 42.291 10.319 1.00 29.78 95 ALA A N 1
ATOM 678 C CA . ALA A 1 95 ? 40.489 43.140 10.969 1.00 31.33 95 ALA A CA 1
ATOM 679 C C . ALA A 1 95 ? 41.081 44.008 12.065 1.00 32.57 95 ALA A C 1
ATOM 680 O O . ALA A 1 95 ? 42.045 43.636 12.739 1.00 31.72 95 ALA A O 1
ATOM 682 N N . VAL A 1 96 ? 40.486 45.181 12.219 1.00 28.26 96 VAL A N 1
ATOM 683 C CA . VAL A 1 96 ? 40.815 46.080 13.300 1.00 25.61 96 VAL A CA 1
ATOM 684 C C . VAL A 1 96 ? 39.498 46.471 13.943 1.00 30.69 96 VAL A C 1
ATOM 685 O O . VAL A 1 96 ? 38.533 46.782 13.256 1.00 29.67 96 VAL A O 1
ATOM 689 N N . ARG A 1 97 ? 39.441 46.432 15.264 1.00 22.40 97 ARG A N 1
ATOM 690 C CA . ARG A 1 97 ? 38.230 46.816 15.946 1.00 22.07 97 ARG A CA 1
ATOM 691 C C . ARG A 1 97 ? 38.597 47.384 17.307 1.00 29.43 97 ARG A C 1
ATOM 692 O O . ARG A 1 97 ? 39.674 47.095 17.844 1.00 25.63 97 ARG A O 1
ATOM 700 N N . HIS A 1 98 ? 37.723 48.234 17.836 1.00 26.30 98 HIS A N 1
ATOM 701 C CA . HIS A 1 98 ? 37.893 48.718 19.190 1.00 19.93 98 HIS A CA 1
ATOM 702 C C . HIS A 1 98 ? 37.551 47.604 20.151 1.00 23.09 98 HIS A C 1
ATOM 703 O O . HIS A 1 98 ? 36.570 46.895 19.972 1.00 20.74 98 HIS A O 1
ATOM 710 N N . CYS A 1 99 ? 38.363 47.465 21.187 1.00 22.04 99 CYS A N 1
ATOM 711 C CA . CYS A 1 99 ? 38.121 46.447 22.179 1.00 24.19 99 CYS A CA 1
ATOM 712 C C . CYS A 1 99 ? 38.803 46.826 23.501 1.00 26.77 99 CYS A C 1
ATOM 713 O O . CYS A 1 99 ? 39.963 47.228 23.508 1.00 38.11 99 CYS A O 1
ATOM 716 N N . GLY A 1 100 ? 38.085 46.699 24.613 1.00 14.74 100 GLY A N 1
ATOM 717 C CA . GLY A 1 100 ? 38.647 46.983 25.926 1.00 15.63 100 GLY A CA 1
ATOM 718 C C . GLY A 1 100 ? 38.528 48.428 26.417 1.00 21.09 100 GLY A C 1
ATOM 719 O O . GLY A 1 100 ? 37.636 49.174 25.995 1.00 18.27 100 GLY A O 1
ATOM 720 N N . LYS A 1 101 ? 39.449 48.818 27.299 1.00 13.54 101 LYS A N 1
ATOM 721 C CA . LYS A 1 101 ? 39.402 50.119 27.961 1.00 22.52 101 LYS A CA 1
ATOM 722 C C . LYS A 1 101 ? 39.589 51.295 27.009 1.00 23.96 101 LYS A C 1
ATOM 723 O O . LYS A 1 101 ? 40.542 51.345 26.232 1.00 24.35 101 LYS A O 1
ATOM 727 N N . GLN A 1 102 ? 38.653 52.232 27.073 1.00 20.20 102 GLN A N 1
ATOM 728 C CA . GLN A 1 102 ? 38.792 53.502 26.404 1.00 17.36 102 GLN A CA 1
ATOM 729 C C . GLN A 1 102 ? 38.680 54.544 27.516 1.00 22.06 102 GLN A C 1
ATOM 730 O O . GLN A 1 102 ? 37.657 54.613 28.201 1.00 22.54 102 GLN A O 1
ATOM 736 N N . ASN A 1 103 ? 39.740 55.327 27.721 1.00 20.70 103 ASN A N 1
ATOM 737 C CA . ASN A 1 103 ? 39.772 56.295 28.820 1.00 15.73 103 ASN A CA 1
ATOM 738 C C . ASN A 1 103 ? 40.114 57.695 28.363 1.00 22.78 103 ASN A C 1
ATOM 739 O O . ASN A 1 103 ? 40.772 57.890 27.339 1.00 23.66 103 ASN A O 1
ATOM 744 N N . LEU A 1 104 ? 39.646 58.670 29.131 1.00 23.83 104 LEU A N 1
ATOM 745 C CA . LEU A 1 104 ? 40.065 60.053 28.985 1.00 28.48 104 LEU A CA 1
ATOM 746 C C . LEU A 1 104 ? 40.176 60.628 30.389 1.00 28.14 104 LEU A C 1
ATOM 747 O O . LEU A 1 104 ? 39.161 60.896 31.032 1.00 23.61 104 LEU A O 1
ATOM 752 N N . VAL A 1 105 ? 41.407 60.815 30.857 1.00 28.59 105 VAL A N 1
ATOM 753 C CA . VAL A 1 105 ? 41.642 61.193 32.248 1.00 31.95 105 VAL A CA 1
ATOM 754 C C . VAL A 1 105 ? 42.682 62.308 32.383 1.00 34.94 105 VAL A C 1
ATOM 755 O O . VAL A 1 105 ? 43.503 62.510 31.501 1.00 38.49 105 VAL A O 1
ATOM 759 N N . LYS A 1 106 ? 42.629 63.045 33.485 1.00 35.07 106 LYS A N 1
ATOM 760 C CA . LYS A 1 106 ? 43.612 64.082 33.739 1.00 38.37 106 LYS A CA 1
ATOM 761 C C . LYS A 1 106 ? 44.665 63.515 34.658 1.00 43.20 106 LYS A C 1
ATOM 762 O O . LYS A 1 106 ? 44.374 63.172 35.804 1.00 45.86 106 LYS A O 1
ATOM 764 N N . GLU A 1 107 ? 45.885 63.405 34.145 1.00 51.84 107 GLU A N 1
ATOM 765 C CA . GLU A 1 107 ? 47.010 62.884 34.911 1.00 57.09 107 GLU A CA 1
ATOM 766 C C . GLU A 1 107 ? 48.127 63.916 34.877 1.00 61.25 107 GLU A C 1
ATOM 767 O O . GLU A 1 107 ? 48.446 64.440 33.810 1.00 64.67 107 GLU A O 1
ATOM 769 N N . ASN A 1 108 ? 48.719 64.203 36.036 1.00 69.06 108 ASN A N 1
ATOM 770 C CA . ASN A 1 108 ? 49.656 65.321 36.166 1.00 66.06 108 ASN A CA 1
ATOM 771 C C . ASN A 1 108 ? 48.962 66.609 35.748 1.00 72.82 108 ASN A C 1
ATOM 772 O O . ASN A 1 108 ? 47.994 67.040 36.384 1.00 77.08 108 ASN A O 1
ATOM 774 N N . THR A 1 109 ? 49.448 67.210 34.664 1.00 61.09 109 THR A N 1
ATOM 775 C CA . THR A 1 109 ? 48.809 68.392 34.093 1.00 56.18 109 THR A CA 1
ATOM 776 C C . THR A 1 109 ? 48.297 68.119 32.677 1.00 50.15 109 THR A C 1
ATOM 777 O O . THR A 1 109 ? 47.832 69.034 31.987 1.00 46.54 109 THR A O 1
ATOM 781 N N . LEU A 1 110 ? 48.372 66.854 32.264 1.00 42.83 110 LEU A N 1
ATOM 782 C CA . LEU A 1 110 ? 48.124 66.459 30.881 1.00 40.58 110 LEU A CA 1
ATOM 783 C C . LEU A 1 110 ? 46.807 65.704 30.693 1.00 38.54 110 LEU A C 1
ATOM 784 O O . LEU A 1 110 ? 46.371 64.959 31.568 1.00 36.07 110 LEU A O 1
ATOM 789 N N . ILE A 1 111 ? 46.189 65.906 29.534 1.00 43.08 111 ILE A N 1
ATOM 790 C CA . ILE A 1 111 ? 45.039 65.118 29.109 1.00 38.06 111 ILE A CA 1
ATOM 791 C C . ILE A 1 111 ? 45.517 63.787 28.521 1.00 33.99 111 ILE A C 1
ATOM 792 O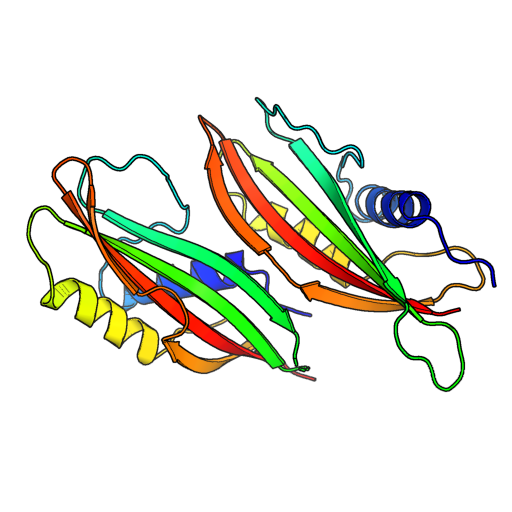 O . ILE A 1 111 ? 46.158 63.759 27.470 1.00 37.34 111 ILE A O 1
ATOM 797 N N . HIS A 1 112 ? 45.189 62.696 29.206 1.00 32.11 112 HIS A N 1
ATOM 798 C CA . HIS A 1 112 ? 45.614 61.343 28.830 1.00 31.88 112 HIS A CA 1
ATOM 799 C C . HIS A 1 112 ? 44.471 60.567 28.191 1.00 31.96 112 HIS A C 1
ATOM 800 O O . HIS A 1 112 ? 43.492 60.214 28.861 1.00 37.18 112 HIS A O 1
ATOM 807 N N . ALA A 1 113 ? 44.603 60.313 26.893 1.00 26.67 113 ALA A N 1
ATOM 808 C CA . ALA A 1 113 ? 43.627 59.533 26.136 1.00 26.97 113 ALA A CA 1
ATOM 809 C C . ALA A 1 113 ? 44.146 58.121 25.862 1.00 27.79 113 ALA A C 1
ATOM 810 O O . ALA A 1 113 ? 45.212 57.941 25.274 1.00 37.29 113 ALA A O 1
ATOM 812 N N . LYS A 1 114 ? 43.379 57.126 26.282 1.00 24.73 114 LYS A N 1
ATOM 813 C CA . LYS A 1 114 ? 43.729 55.734 26.047 1.00 17.99 114 LYS A CA 1
ATOM 814 C C . LYS A 1 114 ? 42.691 55.086 25.140 1.00 27.73 114 LYS A C 1
ATOM 815 O O . LYS A 1 114 ? 41.498 55.099 25.451 1.00 28.14 114 LYS A O 1
ATOM 821 N N . THR A 1 115 ? 43.147 54.537 24.014 1.00 28.00 115 THR A N 1
ATOM 822 C CA . THR A 1 115 ? 42.256 53.859 23.078 1.00 16.74 115 THR A CA 1
ATOM 823 C C . THR A 1 115 ? 42.724 52.425 22.835 1.00 21.55 115 THR A C 1
ATOM 824 O O . THR A 1 115 ? 43.858 52.189 22.405 1.00 24.93 115 THR A O 1
ATOM 828 N N . SER A 1 116 ? 41.840 51.470 23.083 1.00 20.67 116 SER A N 1
ATOM 829 C CA . SER A 1 116 ? 42.193 50.070 22.938 1.00 20.75 116 SER A CA 1
ATOM 830 C C . SER A 1 116 ? 41.651 49.392 21.675 1.00 26.69 116 SER A C 1
ATOM 831 O O . SER A 1 116 ? 40.476 49.517 21.322 1.00 22.09 116 SER A O 1
ATOM 834 N N . PHE A 1 117 ? 42.542 48.658 21.017 1.00 22.27 117 PHE A N 1
ATOM 835 C CA . PHE A 1 117 ? 42.263 48.009 19.744 1.00 22.97 117 PHE A CA 1
ATOM 836 C C . PHE A 1 117 ? 42.486 46.518 19.854 1.00 21.88 117 PHE A C 1
ATOM 837 O O . PHE A 1 117 ? 43.293 46.062 20.645 1.00 20.90 117 PHE A O 1
ATOM 845 N N . GLU A 1 118 ? 41.762 45.762 19.048 1.00 28.29 118 GLU A N 1
ATOM 846 C CA . GLU A 1 118 ? 42.080 44.364 18.832 1.00 26.55 118 GLU A CA 1
ATOM 847 C C . GLU A 1 118 ? 42.281 44.173 17.334 1.00 28.93 118 GLU A C 1
ATOM 848 O O . GLU A 1 118 ? 41.435 44.587 16.542 1.00 22.67 118 GLU A O 1
ATOM 854 N N . VAL A 1 119 ? 43.400 43.572 16.936 1.00 29.77 119 VAL A N 1
ATOM 855 C CA . VAL A 1 119 ? 43.605 43.266 15.519 1.00 28.80 119 VAL A CA 1
ATOM 856 C C . VAL A 1 119 ? 43.710 41.768 15.234 1.00 27.29 119 VAL A C 1
ATOM 857 O O . VAL A 1 119 ? 44.352 41.033 15.974 1.00 27.33 119 VAL A O 1
ATOM 861 N N . SER A 1 120 ? 43.085 41.338 14.143 1.00 27.85 120 SER A N 1
ATOM 862 C CA . SER A 1 120 ? 43.168 39.957 13.692 1.00 33.26 120 SER A CA 1
ATOM 863 C C . SER A 1 120 ? 44.140 39.838 12.527 1.00 30.94 120 SER A C 1
ATOM 864 O O . SER A 1 120 ? 44.020 40.539 11.524 1.00 35.31 120 SER A O 1
ATOM 867 N N . ILE A 1 121 ? 45.102 38.939 12.666 1.00 24.03 121 ILE A N 1
ATOM 868 C CA . ILE A 1 121 ? 46.155 38.792 11.678 1.00 21.69 121 ILE A CA 1
ATOM 869 C C . ILE A 1 121 ? 46.228 37.350 11.194 1.00 29.76 121 ILE A C 1
ATOM 870 O O . ILE A 1 121 ? 46.249 36.416 12.002 1.00 32.31 121 ILE A O 1
ATOM 875 N N . CYS A 1 122 ? 46.248 37.178 9.873 1.00 28.63 122 CYS A N 1
ATOM 876 C CA . CYS A 1 122 ? 46.355 35.855 9.260 1.00 32.15 122 CYS A CA 1
ATOM 877 C C . CYS A 1 122 ? 47.751 35.563 8.703 1.00 32.53 122 CYS A C 1
ATOM 878 O O . CYS A 1 122 ? 48.423 36.441 8.159 1.00 32.66 122 CYS A O 1
ATOM 881 N N . ARG A 1 123 ? 48.179 34.316 8.823 1.00 30.60 123 ARG A N 1
ATOM 882 C CA . ARG A 1 123 ? 49.425 33.905 8.191 1.00 35.05 123 ARG A CA 1
ATOM 883 C C . ARG A 1 123 ? 49.209 32.761 7.212 1.00 38.19 123 ARG A C 1
ATOM 884 O O . ARG A 1 123 ? 48.181 32.089 7.242 1.00 41.09 123 ARG A O 1
ATOM 892 N N . GLU A 1 124 ? 50.186 32.559 6.334 1.00 46.23 124 GLU A N 1
ATOM 893 C CA . GLU A 1 124 ? 50.158 31.468 5.370 1.00 58.57 124 GLU A CA 1
ATOM 894 C C . GLU A 1 124 ? 50.075 30.121 6.079 1.00 59.79 124 GLU A C 1
ATOM 895 O O . GLU A 1 124 ? 50.678 29.933 7.137 1.00 63.54 124 GLU A O 1
ATOM 901 N N . LEU A 1 125 ? 49.328 29.186 5.497 1.00 54.60 125 LEU A N 1
ATOM 902 C CA . LEU A 1 125 ? 49.271 27.827 6.024 1.00 52.63 125 LEU A CA 1
ATOM 903 C C . LEU A 1 125 ? 49.697 26.829 4.953 1.00 62.21 125 LEU A C 1
ATOM 904 O O . LEU A 1 125 ? 50.888 26.674 4.667 1.00 66.15 125 LEU A O 1
ATOM 906 N N . MET B 2 1 ? 53.927 7.776 30.972 1.00 56.23 1 MET B N 1
ATOM 907 C CA . MET B 2 1 ? 52.589 8.345 31.072 1.00 60.00 1 MET B CA 1
ATOM 908 C C . MET B 2 1 ? 52.332 9.083 32.399 1.00 59.52 1 MET B C 1
ATOM 909 O O . MET B 2 1 ? 51.181 9.284 32.791 1.00 61.64 1 MET B O 1
ATOM 914 N N . LYS B 2 2 ? 53.403 9.482 33.085 1.00 47.97 2 LYS B N 1
ATOM 915 C CA . LYS B 2 2 ? 53.294 10.421 34.207 1.00 44.06 2 LYS B CA 1
ATOM 916 C C . LYS B 2 2 ? 53.279 11.863 33.691 1.00 39.82 2 LYS B C 1
ATOM 917 O O . LYS B 2 2 ? 53.986 12.193 32.744 1.00 36.74 2 LYS B O 1
ATOM 919 N N . SER B 2 3 ? 52.476 12.725 34.303 1.00 34.35 3 SER B N 1
ATOM 920 C CA . SER B 2 3 ? 52.464 14.130 33.903 1.00 34.58 3 SER B CA 1
ATOM 921 C C . SER B 2 3 ? 53.802 14.827 34.160 1.00 29.20 3 SER B C 1
ATOM 922 O O . SER B 2 3 ? 54.336 14.787 35.261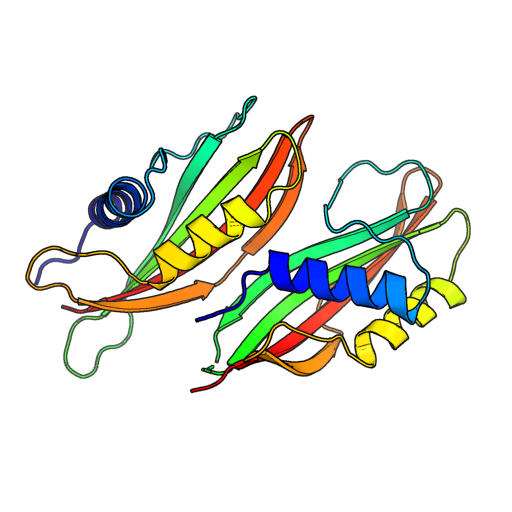 1.00 32.32 3 SER B O 1
ATOM 925 N N . LEU B 2 4 ? 54.323 15.487 33.134 1.00 25.96 4 LEU B N 1
ATOM 926 C CA . LEU B 2 4 ? 55.616 16.151 33.225 1.00 33.22 4 LEU B CA 1
ATOM 927 C C . LEU B 2 4 ? 55.581 17.375 34.144 1.00 33.60 4 LEU B C 1
ATOM 928 O O . LEU B 2 4 ? 54.689 18.219 34.038 1.00 29.19 4 LEU B O 1
ATOM 933 N N . SER B 2 5 ? 56.555 17.454 35.046 1.00 33.24 5 SER B N 1
ATOM 934 C CA . SER B 2 5 ? 56.726 18.599 35.941 1.00 29.96 5 SER B CA 1
ATOM 935 C C . SER B 2 5 ? 57.100 19.868 35.167 1.00 31.42 5 SER B C 1
ATOM 936 O O . SER B 2 5 ? 57.801 19.800 34.159 1.00 32.38 5 SER B O 1
ATOM 939 N N . PHE B 2 6 ? 56.651 21.022 35.652 1.00 28.23 6 PHE B N 1
ATOM 940 C CA . PHE B 2 6 ? 56.944 22.280 34.980 1.00 29.14 6 PHE B CA 1
ATOM 941 C C . PHE B 2 6 ? 58.454 22.492 34.786 1.00 30.33 6 PHE B C 1
ATOM 942 O O . PHE B 2 6 ? 58.883 22.975 33.737 1.00 26.95 6 PHE B O 1
ATOM 950 N N . MET B 2 7 ? 59.248 22.111 35.783 1.00 26.36 7 MET B N 1
ATOM 951 C CA . MET B 2 7 ? 60.694 22.340 35.745 1.00 30.45 7 MET B CA 1
ATOM 952 C C . MET B 2 7 ? 61.372 21.626 34.591 1.00 30.44 7 MET B C 1
ATOM 953 O O . MET B 2 7 ? 62.296 22.154 33.986 1.00 33.10 7 MET B O 1
ATOM 958 N N . ARG B 2 8 ? 60.911 20.416 34.303 1.00 30.58 8 ARG B N 1
ATOM 959 C CA . ARG B 2 8 ? 61.367 19.670 33.144 1.00 25.29 8 ARG B CA 1
ATOM 960 C C . ARG B 2 8 ? 61.106 20.472 31.866 1.00 31.21 8 ARG B C 1
ATOM 961 O O . ARG B 2 8 ? 61.939 20.501 30.953 1.00 32.69 8 ARG B O 1
ATOM 969 N N . VAL B 2 9 ? 59.943 21.121 31.803 1.00 29.74 9 VAL B N 1
ATOM 970 C CA . VAL B 2 9 ? 59.601 21.963 30.657 1.00 30.45 9 VAL B CA 1
ATOM 971 C C . VAL B 2 9 ? 60.468 23.233 30.616 1.00 25.55 9 VAL B C 1
ATOM 972 O O . VAL B 2 9 ? 60.980 23.603 29.562 1.00 25.65 9 VAL B O 1
ATOM 976 N N . LEU B 2 10 ? 60.633 23.882 31.767 1.00 19.26 10 LEU B N 1
ATOM 977 C CA . LEU B 2 10 ? 61.608 24.958 31.919 1.00 22.04 10 LEU B CA 1
ATOM 978 C C . LEU B 2 10 ? 62.976 24.567 31.356 1.00 26.22 10 LEU B C 1
ATOM 979 O O . LEU B 2 10 ? 63.535 25.266 30.501 1.00 24.45 10 LEU B O 1
ATOM 984 N N . GLU B 2 11 ? 63.510 23.448 31.836 1.00 27.20 11 GLU B N 1
ATOM 985 C CA . GLU B 2 11 ? 64.806 22.978 31.379 1.00 28.82 11 GLU B CA 1
ATOM 986 C C . GLU B 2 11 ? 64.859 22.716 29.878 1.00 27.48 11 GLU B C 1
ATOM 987 O O . GLU B 2 11 ? 65.847 23.050 29.222 1.00 32.03 11 GLU B O 1
ATOM 993 N N . ALA B 2 12 ? 63.807 22.109 29.338 1.00 25.00 12 ALA B N 1
ATOM 994 C CA . ALA B 2 12 ? 63.774 21.801 27.913 1.00 28.70 12 ALA B CA 1
ATOM 995 C C . ALA B 2 12 ? 63.957 23.087 27.104 1.00 27.75 12 ALA B C 1
ATOM 996 O O . ALA B 2 12 ? 64.732 23.124 26.166 1.00 25.98 12 ALA B O 1
ATOM 998 N N . VAL B 2 13 ? 63.252 24.142 27.503 1.00 27.51 13 VAL B N 1
ATOM 999 C CA . VAL B 2 13 ? 63.300 25.425 26.812 1.00 27.45 13 VAL B CA 1
ATOM 1000 C C . VAL B 2 13 ? 64.644 26.136 26.997 1.00 27.84 13 VAL B C 1
ATOM 1001 O O . VAL B 2 13 ? 65.224 26.629 26.034 1.00 31.83 13 VAL B O 1
ATOM 1005 N N . ARG B 2 14 ? 65.133 26.184 28.230 1.00 28.80 14 ARG B N 1
ATOM 1006 C CA . ARG B 2 14 ? 66.419 26.808 28.515 1.00 22.43 14 ARG B CA 1
ATOM 1007 C C . ARG B 2 14 ? 67.534 26.129 27.709 1.00 31.15 14 ARG B C 1
ATOM 1008 O O . ARG B 2 14 ? 68.387 26.785 27.115 1.00 30.48 14 ARG B O 1
ATOM 1016 N N . THR B 2 15 ? 67.506 24.804 27.686 1.00 28.75 15 THR B N 1
ATOM 1017 C CA . THR B 2 15 ? 68.545 24.024 27.037 1.00 32.81 15 THR B CA 1
ATOM 1018 C C . THR B 2 15 ? 68.573 24.277 25.541 1.00 30.17 15 THR B C 1
ATOM 1019 O O . THR B 2 15 ? 69.635 24.339 24.932 1.00 32.25 15 THR B O 1
ATOM 1023 N N . MET B 2 16 ? 67.392 24.443 24.963 1.00 30.53 16 MET B N 1
ATOM 1024 C CA . MET B 2 16 ? 67.255 24.709 23.543 1.00 23.74 16 MET B CA 1
ATOM 1025 C C . MET B 2 16 ? 67.800 26.086 23.165 1.00 23.74 16 MET B C 1
ATOM 1026 O O . MET B 2 16 ? 68.460 26.236 22.139 1.00 24.37 16 MET B O 1
ATOM 1031 N N . LEU B 2 17 ? 67.524 27.089 23.992 1.00 24.76 17 LEU B N 1
ATOM 1032 C CA . LEU B 2 17 ? 67.921 28.460 23.678 1.00 27.39 17 LEU B CA 1
ATOM 1033 C C . LEU B 2 17 ? 69.438 28.622 23.810 1.00 30.62 17 LEU B C 1
ATOM 1038 N N . GLU B 2 18 ? 70.003 27.796 24.689 1.00 31.88 18 GLU B N 1
ATOM 1039 C CA . GLU B 2 18 ? 71.438 27.765 24.910 1.00 36.24 18 GLU B CA 1
ATOM 1040 C C . GLU B 2 18 ? 72.128 26.991 23.784 1.00 36.66 18 GLU B C 1
ATOM 1041 O O . GLU B 2 18 ? 73.053 27.489 23.153 1.00 37.61 18 GLU B O 1
ATOM 1043 N N . GLU B 2 19 ? 71.651 25.780 23.528 1.00 31.46 19 GLU B N 1
ATOM 1044 C CA . GLU B 2 19 ? 72.219 24.911 22.503 1.00 31.09 19 GLU B CA 1
ATOM 1045 C C . GLU B 2 19 ? 71.973 25.354 21.061 1.00 33.92 19 GLU B C 1
ATOM 1046 O O . GLU B 2 19 ? 72.878 25.301 20.238 1.00 38.27 19 GLU B O 1
ATOM 1052 N N . LYS B 2 20 ? 70.750 25.776 20.755 1.00 40.76 20 LYS B N 1
ATOM 1053 C CA . LYS B 2 20 ? 70.403 26.185 19.398 1.00 41.77 20 LYS B CA 1
ATOM 1054 C C . LYS B 2 20 ? 70.590 27.681 19.202 1.00 40.28 20 LYS B C 1
ATOM 1055 O O . LYS B 2 20 ? 70.770 28.150 18.078 1.0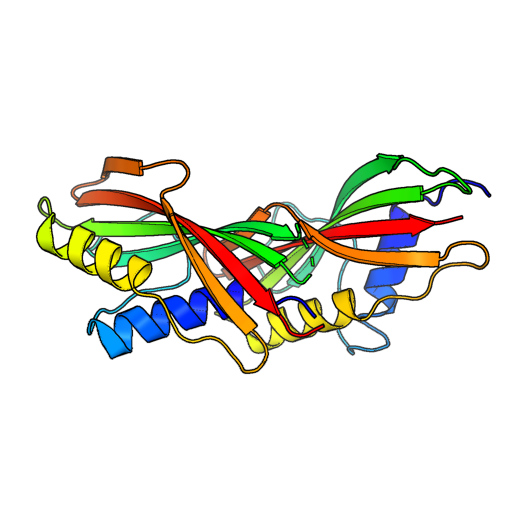0 41.65 20 LYS B O 1
ATOM 1058 N N . GLY B 2 21 ? 70.533 28.434 20.295 1.00 32.68 21 GLY B N 1
ATOM 1059 C CA . GLY B 2 21 ? 70.585 29.883 20.207 1.00 27.26 21 GLY B CA 1
ATOM 1060 C C . GLY B 2 21 ? 71.859 30.533 20.720 1.00 30.02 21 GLY B C 1
ATOM 1061 O O . GLY B 2 21 ? 72.135 31.691 20.417 1.00 35.89 21 GLY B O 1
ATOM 1062 N N . GLY B 2 22 ? 72.636 29.798 21.503 1.00 33.10 22 GLY B N 1
ATOM 1063 C CA . GLY B 2 22 ? 73.808 30.370 22.134 1.00 37.24 22 GLY B CA 1
ATOM 1064 C C . GLY B 2 22 ? 73.449 31.401 23.189 1.00 33.88 22 GLY B C 1
ATOM 1065 O O . GLY B 2 22 ? 74.300 32.178 23.627 1.00 32.67 22 GLY B O 1
ATOM 1066 N N . LEU B 2 23 ? 72.190 31.399 23.611 1.00 31.23 23 LEU B N 1
ATOM 1067 C CA . LEU B 2 23 ? 71.720 32.349 24.617 1.00 33.25 23 LEU B CA 1
ATOM 1068 C C . LEU B 2 23 ? 71.795 31.790 26.022 1.00 32.71 23 LEU B C 1
ATOM 1069 O O . LEU B 2 23 ? 71.519 30.615 26.242 1.00 32.13 23 LEU B O 1
ATOM 1074 N N . ASP B 2 24 ? 72.168 32.655 26.961 1.00 36.98 24 ASP B N 1
ATOM 1075 C CA . ASP B 2 24 ? 72.129 32.338 28.379 1.00 40.69 24 ASP B CA 1
ATOM 1076 C C . ASP B 2 24 ? 70.826 32.840 29.000 1.00 37.16 24 ASP B C 1
ATOM 1077 O O . ASP B 2 24 ? 70.590 34.043 29.106 1.00 33.96 24 ASP B O 1
ATOM 1082 N N . VAL B 2 25 ? 69.987 31.900 29.409 1.00 33.71 25 VAL B N 1
ATOM 1083 C CA . VAL B 2 25 ? 68.683 32.211 29.954 1.00 27.93 25 VAL B CA 1
ATOM 1084 C C . VAL B 2 25 ? 68.494 31.513 31.299 1.00 30.39 25 VAL B C 1
ATOM 1085 O O . VAL B 2 25 ? 68.815 30.342 31.454 1.00 36.16 25 VAL B O 1
ATOM 1089 N N . SER B 2 26 ? 67.980 32.246 32.274 1.00 29.32 26 SER B N 1
ATOM 1090 C CA . SER B 2 26 ? 67.690 31.684 33.583 1.00 32.92 26 SER B CA 1
ATOM 1091 C C . SER B 2 26 ? 66.258 31.142 33.634 1.00 33.00 26 SER B C 1
ATOM 1092 O O . SER B 2 26 ? 65.365 31.704 33.006 1.00 31.43 26 SER B O 1
ATOM 1095 N N . ILE B 2 27 ? 66.040 30.055 34.376 1.00 31.98 27 ILE B N 1
ATOM 1096 C CA . ILE B 2 27 ? 64.691 29.514 34.567 1.00 31.44 27 ILE B CA 1
ATOM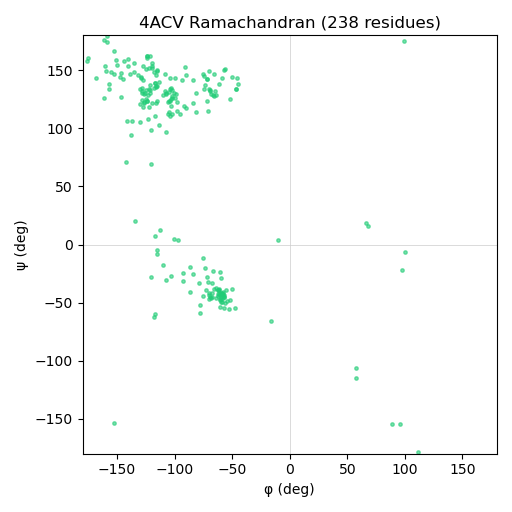 1097 C C . ILE B 2 27 ? 64.120 29.937 35.916 1.00 36.05 27 ILE B C 1
ATOM 1098 O O . ILE B 2 27 ? 63.036 29.514 36.318 1.00 35.38 27 ILE B O 1
ATOM 1103 N N . VAL B 2 28 ? 64.863 30.780 36.616 1.00 37.28 28 VAL B N 1
ATOM 1104 C CA . VAL B 2 28 ? 64.387 31.335 37.867 1.00 36.10 28 VAL B CA 1
ATOM 1105 C C . VAL B 2 28 ? 63.927 32.775 37.673 1.00 35.24 28 VAL B C 1
ATOM 1106 O O . VAL B 2 28 ? 64.701 33.648 37.279 1.00 39.21 28 VAL B O 1
ATOM 1110 N N . MET B 2 29 ? 62.653 33.012 37.942 1.00 29.41 29 MET B N 1
ATOM 1111 C CA . MET B 2 29 ? 62.097 34.351 37.878 1.00 29.78 29 MET B CA 1
ATOM 1112 C C . MET B 2 29 ? 62.654 35.186 39.032 1.00 28.38 29 MET B C 1
ATOM 1113 O O . MET B 2 29 ? 62.715 34.715 40.164 1.00 33.82 29 MET B O 1
ATOM 1118 N N . ARG B 2 30 ? 63.081 36.410 38.742 1.00 32.87 30 ARG B N 1
ATOM 1119 C CA . ARG B 2 30 ? 63.576 37.326 39.774 1.00 39.80 30 ARG B CA 1
ATOM 1120 C C . ARG B 2 30 ? 62.676 38.546 39.804 1.00 48.67 30 ARG B C 1
ATOM 1121 O O . ARG B 2 30 ? 62.332 39.092 38.755 1.00 49.68 30 ARG B O 1
ATOM 1124 N N . ASN B 2 31 ? 62.291 38.973 41.001 1.00 57.82 31 ASN B N 1
ATOM 1125 C CA . ASN B 2 31 ? 61.369 40.094 41.139 1.00 66.04 31 ASN B CA 1
ATOM 1126 C C . ASN B 2 31 ? 62.077 41.448 41.143 1.00 75.36 31 ASN B C 1
ATOM 1127 O O . ASN B 2 31 ? 61.456 42.483 40.892 1.00 78.59 31 ASN B O 1
ATOM 1129 N N . GLN B 2 32 ? 63.378 41.435 41.424 1.00 82.84 32 GLN B N 1
ATOM 1130 C CA . GLN B 2 32 ? 64.168 42.661 41.448 1.00 83.06 32 GLN B CA 1
ATOM 1131 C C . GLN B 2 32 ? 65.307 42.591 40.438 1.00 85.61 32 GLN B C 1
ATOM 1132 O O . GLN B 2 32 ? 66.352 42.001 40.711 1.00 93.80 32 GLN B O 1
ATOM 1134 N N . VAL B 2 33 ? 65.096 43.193 39.271 1.00 67.87 33 VAL B N 1
ATOM 1135 C CA . VAL B 2 33 ? 66.101 43.214 38.208 1.00 59.47 33 VAL B CA 1
ATOM 1136 C C . VAL B 2 33 ? 66.704 44.613 38.060 1.00 54.98 33 VAL B C 1
ATOM 1137 O O . VAL B 2 33 ? 65.975 45.609 38.005 1.00 52.35 33 VAL B O 1
ATOM 1141 N N . GLU B 2 34 ? 68.032 44.689 38.004 1.00 46.78 34 GLU B N 1
ATOM 1142 C CA . GLU B 2 34 ? 68.711 45.973 37.820 1.00 54.53 34 GLU B CA 1
ATOM 1143 C C . GLU B 2 34 ? 69.814 45.904 36.768 1.00 52.57 34 GLU B C 1
ATOM 1144 O O . GLU B 2 34 ? 70.711 46.740 36.745 1.00 60.60 34 GLU B O 1
ATOM 1146 N N . MET B 2 35 ? 69.748 44.903 35.901 1.00 53.20 35 MET B N 1
ATOM 1147 C CA . MET B 2 35 ? 70.716 44.768 34.820 1.00 46.56 35 MET B CA 1
ATOM 1148 C C . MET B 2 35 ? 70.141 43.862 33.740 1.00 39.96 35 MET B C 1
ATOM 1149 O O . MET B 2 35 ? 69.294 43.014 34.017 1.00 35.87 35 MET B O 1
ATOM 1151 N N . PRO B 2 36 ? 70.591 44.046 32.496 1.00 33.04 36 PRO B N 1
ATOM 1152 C CA . PRO B 2 36 ? 70.071 43.198 31.419 1.00 35.16 36 PRO B CA 1
ATOM 1153 C C . PRO B 2 36 ? 70.124 41.703 31.768 1.00 36.15 36 PRO B C 1
ATOM 1154 O O . PRO B 2 36 ? 71.042 41.240 32.436 1.00 36.77 36 PRO B O 1
ATOM 1158 N N . THR B 2 37 ? 69.117 40.963 31.322 1.00 35.26 37 THR B N 1
ATOM 1159 C CA . THR B 2 37 ? 69.016 39.544 31.613 1.00 32.03 37 THR B CA 1
ATOM 1160 C C . THR B 2 37 ? 67.818 38.950 30.889 1.00 35.57 37 THR B C 1
ATOM 1161 O O . THR B 2 37 ? 66.874 39.662 30.515 1.00 35.36 37 THR B O 1
ATOM 1165 N N . THR B 2 38 ? 67.865 37.641 30.684 1.00 34.21 38 THR B N 1
ATOM 1166 C CA . THR B 2 38 ? 66.743 36.925 30.101 1.00 24.39 38 THR B CA 1
ATOM 1167 C C . THR B 2 38 ? 66.322 35.788 31.005 1.00 30.00 38 THR B C 1
ATOM 1168 O O . THR B 2 38 ? 67.136 34.930 31.364 1.00 31.77 38 THR B O 1
ATOM 1172 N N . MET B 2 39 ? 65.039 35.790 31.353 1.00 25.48 39 MET B N 1
ATOM 1173 C CA . MET B 2 39 ? 64.475 34.878 32.334 1.00 23.85 39 MET B CA 1
ATOM 1174 C C . MET B 2 39 ? 63.214 34.258 31.794 1.00 21.16 39 MET B C 1
ATOM 1175 O O . MET B 2 39 ? 62.459 34.901 31.074 1.00 24.20 39 MET B O 1
ATOM 1180 N N . ILE B 2 40 ? 62.973 33.009 32.169 1.00 31.83 40 ILE B N 1
ATOM 1181 C CA . ILE B 2 40 ? 61.692 32.360 31.897 1.00 29.66 40 ILE B CA 1
ATOM 1182 C C . ILE B 2 40 ? 60.876 32.327 33.172 1.00 26.87 40 ILE B C 1
ATOM 1183 O O . ILE B 2 40 ? 61.336 31.839 34.200 1.00 31.12 40 ILE B O 1
ATOM 1188 N N . GLU B 2 41 ? 59.667 32.865 33.108 1.00 23.17 41 GLU B N 1
ATOM 1189 C CA . GLU B 2 41 ? 58.767 32.809 34.246 1.00 18.89 41 GLU B CA 1
ATOM 1190 C C . GLU B 2 41 ? 57.658 31.790 33.994 1.00 23.91 41 GLU B C 1
ATOM 1191 O O . GLU B 2 41 ? 56.804 31.992 33.133 1.00 28.55 41 GLU B O 1
ATOM 1197 N N . MET B 2 42 ? 57.675 30.696 34.746 1.00 21.73 42 MET B N 1
ATOM 1198 C CA . MET B 2 42 ? 56.604 29.716 34.673 1.00 24.81 42 MET B CA 1
ATOM 1199 C C . MET B 2 42 ? 55.366 30.303 35.332 1.00 20.64 42 MET B C 1
ATOM 1200 O O . MET B 2 42 ? 55.458 31.014 36.323 1.00 25.17 42 MET B O 1
ATOM 1205 N N . ILE B 2 43 ? 54.204 30.026 34.766 1.00 21.79 43 ILE B N 1
ATOM 1206 C CA . ILE B 2 43 ? 52.967 30.609 35.277 1.00 15.91 43 ILE B CA 1
ATOM 1207 C C . ILE B 2 43 ? 51.990 29.540 35.786 1.00 21.32 43 ILE B C 1
ATOM 1208 O O . ILE B 2 43 ? 51.670 29.507 36.967 1.00 21.32 43 ILE B O 1
ATOM 1213 N N . ASP B 2 44 ? 51.530 28.660 34.901 1.00 14.60 44 ASP B N 1
ATOM 1214 C CA . ASP B 2 44 ? 50.548 27.663 35.301 1.00 14.37 44 ASP B CA 1
ATOM 1215 C C . ASP B 2 44 ? 50.511 26.446 34.378 1.00 15.98 44 ASP B C 1
ATOM 1216 O O . ASP B 2 44 ? 51.262 26.373 33.418 1.00 22.69 44 ASP B O 1
ATOM 1221 N N . GLN B 2 45 ? 49.643 25.492 34.688 1.00 21.24 45 GLN B N 1
ATOM 1222 C CA . GLN B 2 45 ? 49.593 24.225 33.976 1.00 22.80 45 GLN B CA 1
ATOM 1223 C C . GLN B 2 45 ? 48.195 23.652 34.161 1.00 24.74 45 GLN B C 1
ATOM 1224 O O . GLN B 2 45 ? 47.640 23.720 35.256 1.00 24.81 45 GLN B O 1
ATOM 1230 N N . GLU B 2 46 ? 47.630 23.100 33.090 1.00 26.41 46 GLU B N 1
ATOM 1231 C CA . GLU B 2 46 ? 46.256 22.586 33.099 1.00 30.29 46 GLU B CA 1
ATOM 1232 C C . GLU B 2 46 ? 46.118 21.378 32.182 1.00 31.39 46 GLU B C 1
ATOM 1233 O O . GLU B 2 46 ? 46.772 21.299 31.140 1.00 30.02 46 GLU B O 1
ATOM 1239 N N . GLU B 2 47 ? 45.242 20.450 32.533 1.00 30.45 47 GLU B N 1
ATOM 1240 C CA . GLU B 2 47 ? 44.903 19.406 31.577 1.00 36.49 47 GLU B CA 1
ATOM 1241 C C . GLU B 2 47 ? 44.087 19.957 30.403 1.00 37.16 47 GLU B C 1
ATOM 1242 O O . GLU B 2 47 ? 43.352 20.929 30.529 1.00 34.68 47 GLU B O 1
ATOM 1248 N N . GLU B 2 48 ? 44.255 19.340 29.248 1.00 38.70 48 GLU B N 1
ATOM 1249 C CA . GLU B 2 48 ? 43.523 19.719 28.055 1.00 44.30 48 GLU B CA 1
ATOM 1250 C C . GLU B 2 48 ? 42.724 18.486 27.624 1.00 44.21 48 GLU B C 1
ATOM 1251 O O . GLU B 2 48 ? 43.117 17.355 27.920 1.00 44.01 48 GLU B O 1
ATOM 1257 N N . GLU B 2 49 ? 41.591 18.682 26.963 1.00 47.29 49 GLU B N 1
ATOM 1258 C CA . GLU B 2 49 ? 40.750 17.537 26.616 1.00 43.50 49 GLU B CA 1
ATOM 1259 C C . GLU B 2 49 ? 41.425 16.662 25.560 1.00 48.21 49 GLU B C 1
ATOM 1260 O O . GLU B 2 49 ? 41.907 17.156 24.536 1.00 50.11 49 GLU B O 1
ATOM 1262 N N . SER B 2 50 ? 41.489 15.363 25.829 1.00 42.78 50 SER B N 1
ATOM 1263 C CA . SER B 2 50 ? 42.064 14.443 24.867 1.00 42.61 50 SER B CA 1
ATOM 1264 C C . SER B 2 50 ? 41.267 13.159 24.751 1.00 49.62 50 SER B C 1
ATOM 1265 O O . SER B 2 50 ? 41.390 12.241 25.560 1.00 53.22 50 SER B O 1
ATOM 1268 N N . GLN B 2 51 ? 40.381 13.187 23.769 1.00 49.50 51 GLN B N 1
ATOM 1269 C CA . GLN B 2 51 ? 39.858 12.038 23.054 1.00 51.33 51 GLN B CA 1
ATOM 1270 C C . GLN B 2 51 ? 40.674 10.744 23.231 1.00 47.65 51 GLN B C 1
ATOM 1271 O O . GLN B 2 51 ? 40.213 9.766 23.818 1.00 39.22 51 GLN B O 1
ATOM 1277 N N . THR B 2 52 ? 41.904 10.764 22.728 1.00 53.60 52 THR B N 1
ATOM 1278 C CA . THR B 2 52 ? 42.690 9.553 22.511 1.00 45.46 52 THR B CA 1
ATOM 1279 C C . THR B 2 52 ? 43.949 9.460 23.362 1.00 37.02 52 THR B C 1
ATOM 1280 O O . THR B 2 52 ? 44.661 8.455 23.308 1.00 37.37 52 THR B O 1
ATOM 1284 N N . ALA B 2 53 ? 44.253 10.502 24.124 1.00 29.28 53 ALA B N 1
ATOM 1285 C CA . ALA B 2 53 ? 45.530 10.517 24.829 1.00 30.43 53 ALA B CA 1
ATOM 1286 C C . ALA B 2 53 ? 45.459 11.357 26.087 1.00 29.24 53 ALA B C 1
ATOM 1287 O O . ALA B 2 53 ? 44.392 11.505 26.682 1.00 33.90 53 ALA B O 1
ATOM 1289 N N . TRP B 2 54 ? 46.598 11.890 26.510 1.00 33.21 54 TRP B N 1
ATOM 1290 C CA . TRP B 2 54 ? 46.602 12.838 27.621 1.00 35.54 54 TRP B CA 1
ATOM 1291 C C . TRP B 2 54 ? 47.341 14.063 27.160 1.00 30.31 54 TRP B C 1
ATOM 1292 O O . TRP B 2 54 ? 48.515 13.979 26.810 1.00 32.79 54 TRP B O 1
ATOM 1303 N N . LYS B 2 55 ? 46.627 15.187 27.141 1.00 31.24 55 LYS B N 1
ATOM 1304 C CA . LYS B 2 55 ? 47.161 16.473 26.704 1.00 30.43 55 LYS B CA 1
ATOM 1305 C C . LYS B 2 55 ? 47.169 17.460 27.871 1.00 33.55 55 LYS B C 1
ATOM 1306 O O . LYS B 2 55 ? 46.280 17.451 28.728 1.00 28.89 55 LYS B O 1
ATOM 1309 N N . GLU B 2 56 ? 48.173 18.326 27.886 1.00 33.46 56 GLU B N 1
ATOM 1310 C CA . GLU B 2 56 ? 48.345 19.275 28.967 1.00 25.73 56 GLU B CA 1
ATOM 1311 C C . GLU B 2 56 ? 48.890 20.589 28.412 1.00 29.78 56 GLU B C 1
ATOM 1312 O O . GLU B 2 56 ? 49.704 20.594 27.481 1.00 25.13 56 GLU B O 1
ATOM 1318 N N . LYS B 2 57 ? 48.424 21.701 28.973 1.00 24.62 57 LYS B N 1
ATOM 1319 C CA . LYS B 2 57 ? 48.898 23.023 28.578 1.00 18.60 57 LYS B CA 1
ATOM 1320 C C . LYS B 2 57 ? 49.771 23.611 29.662 1.00 15.96 57 LYS B C 1
ATOM 1321 O O . LYS B 2 57 ? 49.387 23.642 30.825 1.00 17.12 57 LYS B O 1
ATOM 1327 N N . TYR B 2 58 ? 50.944 24.089 29.271 1.00 17.41 58 TYR B N 1
ATOM 1328 C CA . TYR B 2 58 ? 51.806 24.825 30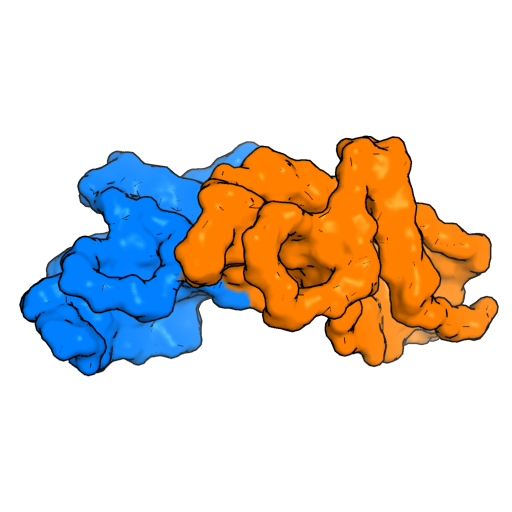.182 1.00 18.08 58 TYR B CA 1
ATOM 1329 C C . TYR B 2 58 ? 51.940 26.263 29.698 1.00 19.96 58 TYR B C 1
ATOM 1330 O O . TYR B 2 58 ? 52.139 26.527 28.501 1.00 19.40 58 TYR B O 1
ATOM 1339 N N . ARG B 2 59 ? 51.854 27.195 30.637 1.00 19.09 59 ARG B N 1
ATOM 1340 C CA . ARG B 2 59 ? 52.040 28.602 30.326 1.00 15.30 59 ARG B CA 1
ATOM 1341 C C . ARG B 2 59 ? 53.266 29.180 31.029 1.00 18.01 59 ARG B C 1
ATOM 1342 O O . ARG B 2 59 ? 53.512 28.937 32.209 1.00 20.95 59 ARG B O 1
ATOM 1350 N N . PHE B 2 60 ? 54.046 29.942 30.284 1.00 23.34 60 PHE B N 1
ATOM 1351 C CA . PHE B 2 60 ? 55.209 30.592 30.856 1.00 27.79 60 PHE B CA 1
ATOM 1352 C C . PHE B 2 60 ? 55.467 31.851 30.050 1.00 26.01 60 PHE B C 1
ATOM 1353 O O . PHE B 2 60 ? 54.904 32.039 28.965 1.00 31.08 60 PHE B O 1
ATOM 1361 N N . ALA B 2 61 ? 56.312 32.719 30.582 1.00 23.28 61 ALA B N 1
ATOM 1362 C CA . ALA B 2 61 ? 56.625 33.972 29.909 1.00 22.51 61 ALA B CA 1
ATOM 1363 C C . ALA B 2 61 ? 58.128 34.156 29.815 1.00 21.10 61 ALA B C 1
ATOM 1364 O O . ALA B 2 61 ? 58.872 33.768 30.721 1.00 24.93 61 ALA B O 1
ATOM 1366 N N . ILE B 2 62 ? 58.580 34.741 28.717 1.00 18.03 62 ILE B N 1
ATOM 1367 C CA . ILE B 2 62 ? 59.979 35.115 28.606 1.00 19.78 62 ILE B CA 1
ATOM 1368 C C . ILE B 2 62 ? 60.139 36.588 28.935 1.00 22.33 62 ILE B C 1
ATOM 1369 O O . ILE B 2 62 ? 59.501 37.434 28.310 1.00 23.61 62 ILE B O 1
ATOM 1374 N N . HIS B 2 63 ? 60.980 36.877 29.929 1.00 26.88 63 HIS B N 1
ATOM 1375 C CA . HIS B 2 63 ? 61.301 38.244 30.319 1.00 25.16 63 HIS B CA 1
ATOM 1376 C C . HIS B 2 63 ? 62.659 38.649 29.778 1.00 28.52 63 HIS B C 1
ATOM 1377 O O . HIS B 2 63 ? 63.676 38.117 30.199 1.00 29.20 63 HIS B O 1
ATOM 1384 N N . HIS B 2 64 ? 62.662 39.592 28.844 1.00 33.33 64 HIS B N 1
ATOM 1385 C CA . HIS B 2 64 ? 63.889 40.068 28.207 1.00 33.80 64 HIS B CA 1
ATOM 1386 C C . HIS B 2 64 ? 64.166 41.529 28.591 1.00 32.48 64 HIS B C 1
ATOM 1387 O O . HIS B 2 64 ? 63.524 42.446 28.073 1.00 28.88 64 HIS B O 1
ATOM 1394 N N . TYR B 2 65 ? 65.110 41.733 29.512 1.00 32.63 65 TYR B N 1
ATOM 1395 C CA . TYR B 2 65 ? 65.525 43.079 29.927 1.00 32.49 65 TYR B CA 1
ATOM 1396 C C . TYR B 2 65 ? 66.797 43.505 29.216 1.00 35.69 65 TYR B C 1
ATOM 1397 O O . TYR B 2 65 ? 67.791 42.789 29.231 1.00 40.78 65 TYR B O 1
ATOM 1406 N N . THR B 2 66 ? 66.775 44.690 28.627 1.00 34.87 66 THR B N 1
ATOM 1407 C CA . THR B 2 66 ? 67.924 45.205 27.904 1.00 33.36 66 THR B CA 1
ATOM 1408 C C . THR B 2 66 ? 68.072 46.691 28.185 1.00 35.72 66 THR B C 1
ATOM 1409 O O . THR B 2 66 ? 67.121 47.347 28.608 1.00 38.00 66 THR B O 1
ATOM 1413 N N . ASN B 2 67 ? 69.268 47.213 27.950 1.00 37.58 67 ASN B N 1
ATOM 1414 C CA . ASN B 2 67 ? 69.534 48.641 28.110 1.00 43.76 67 ASN B CA 1
ATOM 1415 C C . ASN B 2 67 ? 68.677 49.525 27.202 1.00 44.32 67 ASN B C 1
ATOM 1416 O O . ASN B 2 67 ? 68.463 50.706 27.484 1.00 45.08 67 ASN B O 1
ATOM 1421 N N . GLU B 2 68 ? 68.209 48.948 26.100 1.00 45.20 68 GLU B N 1
ATOM 1422 C CA . GLU B 2 68 ? 67.367 49.664 25.151 1.00 45.58 68 GLU B CA 1
ATOM 1423 C C . GLU B 2 68 ? 66.611 48.681 24.256 1.00 41.32 68 GLU B C 1
ATOM 1424 O O . GLU B 2 68 ? 66.807 47.476 24.357 1.00 41.76 68 GLU B O 1
ATOM 1430 N N . GLN B 2 69 ? 65.742 49.196 23.390 1.00 37.66 69 GLN B N 1
ATOM 1431 C CA . GLN B 2 69 ? 64.972 48.344 22.493 1.00 35.08 69 GLN B CA 1
ATOM 1432 C C . GLN B 2 69 ? 65.842 47.301 21.805 1.00 35.41 69 GLN B C 1
ATOM 1433 O O . GLN B 2 69 ? 66.919 47.602 21.301 1.00 34.06 69 GLN B O 1
ATOM 1439 N N . ASP B 2 70 ? 65.359 46.067 21.798 1.00 37.45 70 ASP B N 1
ATOM 1440 C CA . ASP B 2 70 ? 66.104 44.958 21.234 1.00 35.84 70 ASP B CA 1
ATOM 1441 C C . ASP B 2 70 ? 65.148 44.013 20.508 1.00 29.00 70 ASP B C 1
ATOM 1442 O O . ASP B 2 70 ? 64.869 42.909 20.974 1.00 28.57 70 ASP B O 1
ATOM 1447 N N . LEU B 2 71 ? 64.632 44.467 19.370 1.00 29.71 71 LEU B N 1
ATOM 1448 C CA . LEU B 2 71 ? 63.712 43.664 18.566 1.00 33.54 71 LEU B CA 1
ATOM 1449 C C . LEU B 2 71 ? 64.391 42.425 17.990 1.00 38.54 71 LEU B C 1
ATOM 1450 O O . LEU B 2 71 ? 63.779 41.354 17.911 1.00 39.22 71 LEU B O 1
ATOM 1455 N N . ALA B 2 72 ? 65.649 42.579 17.571 1.00 27.24 72 ALA B N 1
ATOM 1456 C CA . ALA B 2 72 ? 66.412 41.460 17.034 1.00 23.74 72 ALA B CA 1
ATOM 1457 C C . ALA B 2 72 ? 66.501 40.313 18.040 1.00 22.47 72 ALA B C 1
ATOM 1458 O O . ALA B 2 72 ? 66.154 39.181 17.724 1.00 25.13 72 ALA B O 1
ATOM 1460 N N . GLY B 2 73 ? 66.977 40.624 19.243 1.00 25.45 73 GLY B N 1
ATOM 1461 C CA . GLY B 2 73 ? 67.041 39.666 20.336 1.00 29.16 73 GLY B CA 1
ATOM 1462 C C . GLY B 2 73 ? 65.706 39.080 20.787 1.00 30.54 73 GLY B C 1
ATOM 1463 O O . GLY B 2 73 ? 65.605 37.880 21.031 1.00 30.52 73 GLY B O 1
ATOM 1464 N N . VAL B 2 74 ? 64.683 39.916 20.909 1.00 31.40 74 VAL B N 1
ATOM 1465 C CA . VAL B 2 74 ? 63.343 39.433 21.263 1.00 33.60 74 VAL B CA 1
ATOM 1466 C C . VAL B 2 74 ? 62.806 38.434 20.232 1.00 27.56 74 VAL B C 1
ATOM 1467 O O . VAL B 2 74 ? 62.283 37.387 20.587 1.00 28.81 74 VAL B O 1
ATOM 1471 N N . GLU B 2 75 ? 62.954 38.769 18.957 1.00 27.18 75 GLU B N 1
ATOM 1472 C CA . GLU B 2 75 ? 62.539 37.889 17.868 1.00 28.92 75 GLU B CA 1
ATOM 1473 C C . GLU B 2 75 ? 63.371 36.613 17.766 1.00 28.63 75 GLU B C 1
ATOM 1474 O O . GLU B 2 75 ? 62.857 35.569 17.369 1.00 32.71 75 GLU B O 1
ATOM 1480 N N . MET B 2 76 ? 64.653 36.693 18.105 1.00 19.92 76 MET B N 1
ATOM 1481 C CA . MET B 2 76 ? 65.478 35.497 18.102 1.00 24.44 76 MET B CA 1
ATOM 1482 C C . MET B 2 76 ? 64.875 34.505 19.095 1.00 26.57 76 MET B C 1
ATOM 1483 O O . MET B 2 76 ? 64.562 33.366 18.747 1.00 24.37 76 MET B O 1
ATOM 1488 N N . ILE B 2 77 ? 64.681 34.961 20.325 1.00 27.34 77 ILE B N 1
ATOM 1489 C CA . ILE B 2 77 ? 64.139 34.110 21.362 1.00 23.32 77 ILE B CA 1
ATOM 1490 C C . ILE B 2 77 ? 62.780 33.587 20.940 1.00 22.33 77 ILE B C 1
ATOM 1491 O O . ILE B 2 77 ? 62.504 32.388 21.008 1.00 25.22 77 ILE B O 1
ATOM 1496 N N . ASP B 2 78 ? 61.940 34.508 20.491 1.00 21.49 78 ASP B N 1
ATOM 1497 C CA . ASP B 2 78 ? 60.566 34.204 20.140 1.00 20.93 78 ASP B CA 1
ATOM 1498 C C . ASP B 2 78 ? 60.496 33.117 19.067 1.00 25.31 78 ASP B C 1
ATOM 1499 O O . ASP B 2 78 ? 59.672 32.206 19.135 1.00 24.74 78 ASP B O 1
ATOM 1504 N N . THR B 2 79 ? 61.368 33.218 18.073 1.00 22.29 79 THR B N 1
ATOM 1505 C CA . THR B 2 79 ? 61.357 32.287 16.955 1.00 22.06 79 THR B CA 1
ATOM 1506 C C . THR B 2 79 ? 61.887 30.906 17.343 1.00 26.44 79 THR B C 1
ATOM 1507 O O . THR B 2 79 ? 61.360 29.888 16.902 1.00 31.87 79 THR B O 1
ATOM 1511 N N . LEU B 2 80 ? 62.930 30.868 18.163 1.00 25.39 80 LEU B N 1
ATOM 1512 C CA . LEU B 2 80 ? 63.457 29.595 18.630 1.00 28.60 80 LEU B CA 1
ATOM 1513 C C . LEU B 2 80 ? 62.408 28.812 19.423 1.00 26.24 80 LEU B C 1
ATOM 1514 O O . LEU B 2 80 ? 62.203 27.623 19.185 1.00 21.37 80 LEU B O 1
ATOM 1519 N N . ILE B 2 81 ? 61.738 29.488 20.347 1.00 25.14 81 ILE B N 1
ATOM 1520 C CA . ILE B 2 81 ? 60.725 28.845 21.171 1.00 28.30 81 ILE B CA 1
ATOM 1521 C C . ILE B 2 81 ? 59.592 28.261 20.310 1.00 31.17 81 ILE B C 1
ATOM 1522 O O . ILE B 2 81 ? 59.146 27.136 20.541 1.00 25.90 81 ILE B O 1
ATOM 1527 N N . GLN B 2 82 ? 59.146 29.016 19.307 1.00 29.72 82 GLN B N 1
ATOM 1528 C CA . GLN B 2 82 ? 58.119 28.519 18.389 1.00 33.77 82 GLN B CA 1
ATOM 1529 C C . GLN B 2 82 ? 58.575 27.352 17.510 1.00 33.03 82 GLN B C 1
ATOM 1530 O O . GLN B 2 82 ? 57.746 26.607 17.000 1.00 29.75 82 GLN B O 1
ATOM 1536 N N . MET B 2 83 ? 59.885 27.221 17.309 1.00 37.52 83 MET B N 1
ATOM 1537 C CA . MET B 2 83 ? 60.458 26.126 16.529 1.00 32.61 83 MET B CA 1
ATOM 1538 C C . MET B 2 83 ? 60.444 24.832 17.337 1.00 33.64 83 MET B C 1
ATOM 1539 O O . MET B 2 83 ? 60.687 23.761 16.806 1.00 39.55 83 MET B O 1
ATOM 1544 N N . GLY B 2 84 ? 60.169 24.936 18.630 1.00 38.63 84 GLY B N 1
ATOM 1545 C CA . GLY B 2 84 ? 60.050 23.757 19.461 1.00 36.67 84 GLY B CA 1
ATOM 1546 C C . GLY B 2 84 ? 61.289 23.446 20.268 1.00 33.57 84 GLY B C 1
ATOM 1547 O O . GLY B 2 84 ? 62.322 24.101 20.142 1.00 32.82 84 GLY B O 1
ATOM 1548 N N . PHE B 2 85 ? 61.164 22.434 21.115 1.00 33.47 85 PHE B N 1
ATOM 1549 C CA . PHE B 2 85 ? 62.241 21.984 21.983 1.00 31.31 85 PHE B CA 1
ATOM 1550 C C . PHE B 2 85 ? 62.002 20.506 22.261 1.00 35.83 85 PHE B C 1
ATOM 1551 O O . PHE B 2 85 ? 60.856 20.069 22.307 1.00 34.58 85 PHE B O 1
ATOM 1559 N N . ILE B 2 86 ? 63.074 19.731 22.412 1.00 46.34 86 ILE B N 1
ATOM 1560 C CA . ILE B 2 86 ? 62.940 18.289 22.622 1.00 46.00 86 ILE B CA 1
ATOM 1561 C C . ILE B 2 86 ? 62.473 17.963 24.042 1.00 42.63 86 ILE B C 1
ATOM 1562 O O . ILE B 2 86 ? 62.834 18.648 25.000 1.00 38.58 86 ILE B O 1
ATOM 1567 N N . LEU B 2 87 ? 61.664 16.915 24.155 1.00 37.63 87 LEU B N 1
ATOM 1568 C CA . LEU B 2 87 ? 61.145 16.448 25.437 1.00 37.96 87 LEU B CA 1
ATOM 1569 C C . LEU B 2 87 ? 61.504 14.980 25.633 1.00 37.83 87 LEU B C 1
ATOM 1570 O O . LEU B 2 87 ? 61.838 14.288 24.672 1.00 45.96 87 LEU B O 1
ATOM 1575 N N . PRO B 2 88 ? 61.431 14.497 26.880 1.00 36.86 88 PRO B N 1
ATOM 1576 C CA . PRO B 2 88 ? 61.720 13.090 27.185 1.00 40.60 88 PRO B CA 1
ATOM 1577 C C . PRO B 2 88 ? 60.829 12.146 26.389 1.00 40.64 88 PRO B C 1
ATOM 1578 O O . PRO B 2 88 ? 59.692 12.495 26.062 1.00 42.49 88 PRO B O 1
ATOM 1582 N N . GLU B 2 89 ? 61.348 10.961 26.088 1.00 39.04 89 GLU B N 1
ATOM 1583 C CA . GLU B 2 89 ? 60.584 9.938 25.389 1.00 44.44 89 GLU B CA 1
ATOM 1584 C C . GLU B 2 89 ? 59.181 9.818 25.981 1.00 40.96 89 GLU B C 1
ATOM 1585 O O . GLU B 2 89 ? 59.001 9.857 27.202 1.00 36.48 89 GLU B O 1
ATOM 1591 N N . GLY B 2 90 ? 58.189 9.673 25.111 1.00 43.18 90 GLY B N 1
ATOM 1592 C CA . GLY B 2 90 ? 56.814 9.550 25.557 1.00 53.97 90 GLY B CA 1
ATOM 1593 C C . GLY B 2 90 ? 56.018 10.843 25.507 1.00 52.17 90 GLY B C 1
ATOM 1594 O O . GLY B 2 90 ? 54.790 10.806 25.473 1.00 54.01 90 GLY B O 1
ATOM 1595 N N . TYR B 2 91 ? 56.712 11.980 25.511 1.00 45.51 91 TYR B N 1
ATOM 1596 C CA . TYR B 2 91 ? 56.055 13.290 25.456 1.00 39.69 91 TYR B CA 1
ATOM 1597 C C . TYR B 2 91 ? 56.285 13.976 24.117 1.00 40.08 91 TYR B C 1
ATOM 1598 O O . TYR B 2 91 ? 57.417 14.099 23.658 1.00 43.39 91 TYR B O 1
ATOM 1607 N N . LYS B 2 92 ? 55.198 14.417 23.496 1.00 39.35 92 LYS B N 1
ATOM 1608 C CA . LYS B 2 92 ? 55.273 15.091 22.211 1.00 37.93 92 LYS B CA 1
ATOM 1609 C C . LYS B 2 92 ? 54.784 16.532 22.317 1.00 38.07 92 LYS B C 1
ATOM 1610 O O . LYS B 2 92 ? 53.653 16.797 22.730 1.00 37.09 92 LYS B O 1
ATOM 1612 N N . LEU B 2 93 ? 55.655 17.465 21.953 1.00 31.07 93 LEU B N 1
ATOM 1613 C CA . LEU B 2 93 ? 55.268 18.858 21.907 1.00 25.18 93 LEU B CA 1
ATOM 1614 C C . LEU B 2 93 ? 54.319 19.031 20.729 1.00 32.20 93 LEU B C 1
ATOM 1615 O O . LEU B 2 93 ? 54.699 18.856 19.571 1.00 32.20 93 LEU B O 1
ATOM 1620 N N . VAL B 2 94 ? 53.074 19.370 21.033 1.00 33.25 94 VAL B N 1
ATOM 1621 C CA . VAL B 2 94 ? 52.026 19.413 20.023 1.00 33.19 94 VAL B CA 1
ATOM 1622 C C . VAL B 2 94 ? 51.867 20.799 19.406 1.00 26.33 94 VAL B C 1
ATOM 1623 O O . VAL B 2 94 ? 51.522 20.924 18.238 1.00 34.36 94 VAL B O 1
ATOM 1627 N N . ALA B 2 95 ? 52.130 21.838 20.184 1.00 22.91 95 ALA B N 1
ATOM 1628 C CA . ALA B 2 95 ? 51.942 23.205 19.705 1.00 28.01 95 ALA B CA 1
ATOM 1629 C C . ALA B 2 95 ? 52.553 24.233 20.641 1.00 24.48 95 ALA B C 1
ATOM 1630 O O . ALA B 2 95 ? 52.510 24.081 21.858 1.00 23.44 95 ALA B O 1
ATOM 1632 N N . VAL B 2 96 ? 53.110 25.283 20.054 1.00 20.70 96 VAL B N 1
ATOM 1633 C CA . VAL B 2 96 ? 53.636 26.414 20.800 1.00 21.48 96 VAL B CA 1
ATOM 1634 C C . VAL B 2 96 ? 52.876 27.654 20.354 1.00 23.23 96 VAL B C 1
ATOM 1635 O O . VAL B 2 96 ? 52.864 27.981 19.175 1.00 27.82 96 VAL B O 1
ATOM 1639 N N . ARG B 2 97 ? 52.230 28.328 21.299 1.00 21.88 97 ARG B N 1
ATOM 1640 C CA . ARG B 2 97 ? 51.377 29.470 20.998 1.00 28.23 97 ARG B CA 1
ATOM 1641 C C . ARG B 2 97 ? 51.743 30.694 21.827 1.00 25.07 97 ARG B C 1
ATOM 1642 O O . ARG B 2 97 ? 52.064 30.573 23.008 1.00 25.04 97 ARG B O 1
ATOM 1650 N N . HIS B 2 98 ? 51.673 31.872 21.214 1.00 24.45 98 HIS B N 1
ATOM 1651 C CA . HIS B 2 98 ? 51.596 33.096 21.994 1.00 21.94 98 HIS B CA 1
ATOM 1652 C C . HIS B 2 98 ? 50.230 33.078 22.634 1.00 19.00 98 HIS B C 1
ATOM 1653 O O . HIS B 2 98 ? 49.227 32.798 21.986 1.00 19.04 98 HIS B O 1
ATOM 1660 N N . CYS B 2 99 ? 50.205 33.368 23.921 1.00 20.59 99 CYS B N 1
ATOM 1661 C CA . CYS B 2 99 ? 48.984 33.335 24.664 1.00 18.15 99 CYS B CA 1
ATOM 1662 C C . CYS B 2 99 ? 49.193 34.129 25.927 1.00 22.62 99 CYS B C 1
ATOM 1663 O O . CYS B 2 99 ? 50.129 33.873 26.685 1.00 27.21 99 CYS B O 1
ATOM 1666 N N . GLY B 2 100 ? 48.311 35.095 26.151 1.00 18.14 100 GLY B N 1
ATOM 1667 C CA . GLY B 2 100 ? 48.372 35.914 27.342 1.00 15.27 100 GLY B CA 1
ATOM 1668 C C . GLY B 2 100 ? 49.108 37.233 27.150 1.00 20.33 100 GLY B C 1
ATOM 1669 O O . GLY B 2 100 ? 49.200 37.774 26.044 1.00 17.42 100 GLY B O 1
ATOM 1670 N N . LYS B 2 101 ? 49.643 37.739 28.255 1.00 23.17 101 LYS B N 1
ATOM 1671 C CA . LYS B 2 101 ? 50.231 39.070 28.315 1.00 23.03 101 LYS B CA 1
ATOM 1672 C C . LYS B 2 101 ? 51.498 39.230 27.494 1.00 25.53 101 LYS B C 1
ATOM 1673 O O . LYS B 2 101 ? 52.433 38.427 27.573 1.00 28.47 101 LYS B O 1
ATOM 1677 N N . GLN B 2 102 ? 51.494 40.269 26.672 1.00 17.84 102 GLN B N 1
ATOM 1678 C CA . GLN B 2 102 ? 52.663 40.640 25.898 1.00 14.13 102 GLN B CA 1
ATOM 1679 C C . GLN B 2 102 ? 52.947 42.104 26.192 1.00 16.50 102 GLN B C 1
ATOM 1680 O O . GLN B 2 102 ? 52.086 42.953 25.996 1.00 20.27 102 GLN B O 1
ATOM 1686 N N . ASN B 2 103 ? 54.142 42.401 26.690 1.00 18.62 103 ASN B N 1
ATOM 1687 C CA . ASN B 2 103 ? 54.439 43.755 27.145 1.00 19.47 103 ASN B CA 1
ATOM 1688 C C . ASN B 2 103 ? 55.787 44.275 26.686 1.00 23.31 103 ASN B C 1
ATOM 1689 O O . ASN B 2 103 ? 56.741 43.524 26.527 1.00 18.68 103 ASN B O 1
ATOM 1694 N N . LEU B 2 104 ? 55.850 45.583 26.481 1.00 23.13 104 LEU B N 1
ATOM 1695 C CA . LEU B 2 104 ? 57.106 46.258 26.237 1.00 27.19 104 LEU B CA 1
ATOM 1696 C C . LEU B 2 104 ? 57.030 47.525 27.062 1.00 25.95 104 LEU B C 1
ATOM 1697 O O . LEU B 2 104 ? 56.297 48.459 26.717 1.00 22.72 104 LEU B O 1
ATOM 1702 N N . VAL B 2 105 ? 57.769 47.549 28.166 1.00 19.47 105 VAL B N 1
ATOM 1703 C CA . VAL B 2 105 ? 57.643 48.648 29.109 1.00 28.23 105 VAL B CA 1
ATOM 1704 C C . VAL B 2 105 ? 58.999 49.103 29.660 1.00 31.16 105 VAL B C 1
ATOM 1705 O O . VAL B 2 105 ? 59.919 48.306 29.815 1.00 32.34 105 VAL B O 1
ATOM 1709 N N . LYS B 2 106 ? 59.114 50.398 29.938 1.00 30.66 106 LYS B N 1
ATOM 1710 C CA . LYS B 2 106 ? 60.303 50.951 30.573 1.00 34.29 106 LYS B CA 1
ATOM 1711 C C . LYS B 2 106 ? 60.266 50.745 32.089 1.00 43.20 106 LYS B C 1
ATOM 1712 O O . LYS B 2 106 ? 59.265 51.053 32.742 1.00 38.28 106 LYS B O 1
ATOM 1718 N N . GLU B 2 107 ? 61.358 50.223 32.639 1.00 50.03 107 GLU B N 1
ATOM 1719 C CA . GLU B 2 107 ? 61.491 50.067 34.085 1.00 57.52 107 GLU B CA 1
ATOM 1720 C C . GLU B 2 107 ? 62.809 50.640 34.588 1.00 63.50 107 GLU B C 1
ATOM 1721 O O . GLU B 2 107 ? 63.867 50.043 34.406 1.00 64.71 107 GLU B O 1
ATOM 1727 N N . ASN B 2 108 ? 62.731 51.801 35.229 1.00 65.34 108 ASN B N 1
ATOM 1728 C CA . ASN B 2 108 ? 63.922 52.535 35.616 1.00 63.29 108 ASN B CA 1
ATOM 1729 C C . ASN B 2 108 ? 64.754 52.825 34.378 1.00 56.72 108 ASN B C 1
ATOM 1730 O O . ASN B 2 108 ? 64.393 53.659 33.553 1.00 52.14 108 ASN B O 1
ATOM 1732 N N . THR B 2 109 ? 65.859 52.107 34.236 1.00 54.63 109 THR B N 1
ATOM 1733 C CA . THR B 2 109 ? 66.768 52.335 33.122 1.00 51.19 109 THR B CA 1
ATOM 1734 C C . THR B 2 109 ? 66.798 51.151 32.149 1.00 42.47 109 THR B C 1
ATOM 1735 O O . THR B 2 109 ? 67.658 51.066 31.280 1.00 38.39 109 THR B O 1
ATOM 1739 N N . LEU B 2 110 ? 65.852 50.235 32.294 1.00 47.71 110 LEU B N 1
ATOM 1740 C CA . LEU B 2 110 ? 65.809 49.069 31.413 1.00 44.98 110 LEU B CA 1
ATOM 1741 C C . LEU B 2 110 ? 64.552 49.058 30.561 1.00 38.00 110 LEU B C 1
ATOM 1742 O O . LEU B 2 110 ? 63.513 49.594 30.950 1.00 39.48 110 LEU B O 1
ATOM 1747 N N . ILE B 2 111 ? 64.671 48.473 29.380 1.00 31.57 111 ILE B N 1
ATOM 1748 C CA . ILE B 2 111 ? 63.514 48.105 28.580 1.00 27.53 111 ILE B CA 1
ATOM 1749 C C . ILE B 2 111 ? 63.104 46.654 28.915 1.00 31.51 111 ILE B C 1
ATOM 1750 O O . ILE B 2 111 ? 63.879 45.704 28.770 1.00 33.32 111 ILE B O 1
ATOM 1755 N N . HIS B 2 112 ? 61.886 46.495 29.403 1.00 31.64 112 HIS B N 1
ATOM 1756 C CA . HIS B 2 112 ? 61.422 45.192 29.822 1.00 26.02 112 HIS B CA 1
ATOM 1757 C C . HIS B 2 112 ? 60.456 44.632 28.788 1.00 28.61 112 HIS B C 1
ATOM 1758 O O . HIS B 2 112 ? 59.376 45.179 28.578 1.00 28.11 112 HIS B O 1
ATOM 1765 N N . ALA B 2 113 ? 60.862 43.550 28.132 1.00 29.64 113 ALA B N 1
ATOM 1766 C CA . ALA B 2 113 ? 60.000 42.862 27.174 1.00 24.99 113 ALA B CA 1
ATOM 1767 C C . ALA B 2 113 ? 59.512 41.531 27.731 1.00 28.11 113 ALA B C 1
ATOM 1768 O O . ALA B 2 113 ? 60.286 40.714 28.216 1.00 25.46 113 ALA B O 1
ATOM 1770 N N . LYS B 2 114 ? 58.207 41.330 27.651 1.00 24.98 114 LYS B N 1
ATOM 1771 C CA . LYS B 2 114 ? 57.577 40.161 28.205 1.00 21.55 114 LYS B CA 1
ATOM 1772 C C . LYS B 2 114 ? 56.736 39.472 27.135 1.00 24.87 114 LYS B C 1
ATOM 1773 O O . LYS B 2 114 ? 55.835 40.076 26.561 1.00 23.96 114 LYS B O 1
ATOM 1779 N N . THR B 2 115 ? 57.037 38.202 26.881 1.00 22.19 115 THR B N 1
ATOM 1780 C CA . THR B 2 115 ? 56.340 37.423 25.868 1.00 19.28 115 THR B CA 1
ATOM 1781 C C . THR B 2 115 ? 55.757 36.161 26.490 1.00 19.25 115 THR B C 1
ATOM 1782 O O . THR B 2 115 ? 56.480 35.358 27.071 1.00 24.26 115 THR B O 1
ATOM 1786 N N . SER B 2 116 ? 54.451 35.979 26.355 1.00 21.63 116 SER B N 1
ATOM 1787 C CA . SER B 2 116 ? 53.774 34.862 26.998 1.00 18.61 116 SER B CA 1
ATOM 1788 C C . SER B 2 116 ? 53.394 33.756 26.036 1.00 22.94 116 SER B C 1
ATOM 1789 O O . SER B 2 116 ? 52.813 33.991 24.971 1.00 27.60 116 SER B O 1
ATOM 1792 N N . PHE B 2 117 ? 53.737 32.539 26.442 1.00 20.22 117 PHE B N 1
ATOM 1793 C CA . PHE B 2 117 ? 53.493 31.339 25.653 1.00 19.41 117 PHE B CA 1
ATOM 1794 C C . PHE B 2 117 ? 52.593 30.337 26.348 1.00 20.87 117 PHE B C 1
ATOM 1795 O O . PHE B 2 117 ? 52.510 30.272 27.583 1.00 21.60 117 PHE B O 1
ATOM 1803 N N . GLU B 2 118 ? 51.926 29.546 25.527 1.00 19.05 118 GLU B N 1
ATOM 1804 C CA . GLU B 2 118 ? 51.231 28.365 25.995 1.00 23.87 118 GLU B CA 1
ATOM 1805 C C . GLU B 2 118 ? 51.690 27.218 25.128 1.00 23.19 118 GLU B C 1
ATOM 1806 O O . GLU B 2 118 ? 51.597 27.287 23.909 1.00 23.27 118 GLU B O 1
ATOM 1812 N N . VAL B 2 119 ? 52.196 26.166 25.752 1.00 18.91 119 VAL B N 1
ATOM 1813 C CA . VAL B 2 119 ? 52.561 24.979 25.002 1.00 18.69 119 VAL B CA 1
ATOM 1814 C C . VAL B 2 119 ? 51.681 23.803 25.372 1.00 23.73 119 VAL B C 1
ATOM 1815 O O . VAL B 2 119 ? 51.347 23.611 26.535 1.00 21.71 119 VAL B O 1
ATOM 1819 N N . SER B 2 120 ? 51.308 23.028 24.355 1.00 28.35 120 SER B N 1
ATOM 1820 C CA . SER B 2 120 ? 50.572 21.786 24.530 1.00 23.33 120 SER B CA 1
ATOM 1821 C C . SER B 2 120 ? 51.515 20.607 24.382 1.00 29.57 120 SER B C 1
ATOM 1822 O O . SER B 2 120 ? 52.248 20.487 23.393 1.00 21.76 120 SER B O 1
ATOM 1825 N N . ILE B 2 121 ? 51.481 19.738 25.381 1.00 29.85 121 ILE B N 1
ATOM 1826 C CA . ILE B 2 121 ? 52.298 18.543 25.400 1.00 30.35 121 ILE B CA 1
ATOM 1827 C C . ILE B 2 121 ? 51.415 17.295 25.528 1.00 28.11 121 ILE B C 1
ATOM 1828 O O . ILE B 2 121 ? 50.493 17.235 26.344 1.00 26.40 121 ILE B O 1
ATOM 1833 N N . CYS B 2 122 ? 51.698 16.300 24.705 1.00 27.45 122 CYS B N 1
ATOM 1834 C CA . CYS B 2 122 ? 50.868 15.107 24.672 1.00 38.73 122 CYS B CA 1
ATOM 1835 C C . CYS B 2 122 ? 51.643 13.885 25.136 1.00 38.34 122 CYS B C 1
ATOM 1836 O O . CYS B 2 122 ? 52.860 13.811 24.963 1.00 32.19 122 CYS B O 1
ATOM 1839 N N . ARG B 2 123 ? 50.928 12.944 25.745 1.00 40.90 123 ARG B N 1
ATOM 1840 C CA . ARG B 2 123 ? 51.497 11.659 26.128 1.00 46.23 123 ARG B CA 1
ATOM 1841 C C . ARG B 2 123 ? 50.422 10.583 26.043 1.00 49.40 123 ARG B C 1
ATOM 1842 O O . ARG B 2 123 ? 50.294 9.910 25.023 1.00 57.44 123 ARG B O 1
#

B-factor: mean 35.76, std 13.46, range [13.54, 118.02]

InterPro domains:
  IPR053745 Viral Tail Completion Superfamily [G3DSA:3.30.2000.30] (1-129)

Secondary structure (P-SEA, 3-state):
ccccaaaaaaaaaaaaaaaccccccccccccccccbbbbbbccccccccbbbbbbbbbbcccccaaaaaaaaaaaaacccccccccccccccccccccccccccbbbbbbbbbbbbbcc/cccccaaaaaaaaaaaaaacccbbbbccccccccccbbbbbbccccccccccbbbbbbbbbbbbbcccccaaaaaaaaaaaaacccccccccccccccccccccccccccbbbbbbbbbbbcc

CATH classification: 3.30.2000.30

Organism: Listeria monocytogenes serotype 1/2a (strain 10403S) (NCBI:txid393133)

Foldseek 3Di:
DDDDVVQVLVQLQCLCCVVVVDHEAADDDDDDDAWHKYKAWDDKDAPCKIKTKIKIKTKDLDDDPPVVVSSVVSVQVHTDHPPFKAWDGKDWDDDWDWDQDDNITITITMMMIMMHGDD/DDDDDVVLVLCQLQVQCCVVPVDHEAADDDPDDDAWHKYKAWDDKAWDDDPPFTKMKTKIKIKTKDLDDDPPVVVSSVVSVQVDGDHPPPKDWDGKDFDDDWDFDDDDRITITMTMIMTMMTD

Sequence (242 aa):
KSLSFMRVLEAVRTMLQEKGGLDVSIVMRNQVEMPTTMIEMIDQEEEWKEKYRFAIHHYTNEQDLAGVEMIDTLIQMGFILPEGYKLVAVRHCGKQNLVKENTLIHAKTSFEVSICRELMKSLSFMRVLEAVRTMLEEKGGLDVSIVMRNQVEMPTTMIEMIDQEEEESQTAWKEKYRFAIHHYTNEQDLAGVEMIDTLIQMGFILPEGYKLVAVRHCGKQNLVKENTLIHAKTSFEVSICR